Protein AF-A0AAV4MAB5-F1 (afdb_monomer)

Secondary structure (DSSP, 8-state):
--EEETTEEEEEE-TTSS-EEEEEEEEEEETTEEEEEES-TT--BSSHHHHHTTPPPHHHHHTT-SEEEEEEPPPPTTS--TTTT---SS-SEEEEEEEEGGGTEEEEEEEEEEE--S-TTEEEEEE-SSSS--EEEEEEEEEEEE-STT-EEEEEEESS---TTS-SEEEEEEEE-TTT--EEEEE-SSSSSSTTEEETTEESEEEEEEE--

Nearest PDB structures (foldseek):
  5nqx-assembly5_E  TM=3.395E-01  e=1.091E-01  Neisseria meningitidis MC58
  2qmi-assembly1_C  TM=3.225E-01  e=6.170E-01  Pyrococcus abyssi

Organism: Caerostris extrusa (NCBI:txid172846)

Solvent-accessible surface area (backbone atoms only — not comparable to full-atom values): 11413 Å² total; per-residue (Å²): 115,76,51,74,58,92,50,35,36,31,40,61,44,62,89,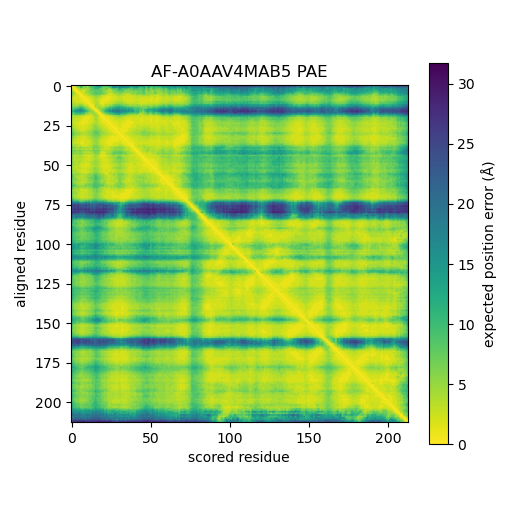80,81,54,60,36,27,40,33,35,26,53,41,82,58,31,100,36,31,37,41,35,32,22,87,43,92,89,60,71,29,80,48,71,72,66,28,60,75,55,44,62,47,74,66,47,53,73,69,60,75,41,46,77,45,67,46,69,65,76,86,62,100,82,58,92,50,79,47,69,74,22,57,38,90,68,78,55,53,28,27,25,30,37,37,20,72,95,61,71,43,36,19,91,45,70,68,13,38,39,30,15,73,91,51,49,26,35,44,37,36,37,47,36,81,38,76,54,80,71,46,77,47,46,27,38,23,42,37,57,36,87,53,66,94,84,29,27,33,39,34,34,32,51,67,88,51,90,49,94,91,52,62,43,44,37,14,27,28,32,37,70,41,88,88,75,63,29,41,32,31,12,27,25,70,39,55,39,79,56,50,60,37,81,43,26,77,41,28,35,34,24,42,48,34,40,65,62,130

InterPro domains:
  IPR055470 Domain of unknown function DUF7042 [PF23069] (85-204)
  IPR055472 Domain of unknown function DUF7044 [PF23071] (3-58)

Mean predicted aligned error: 7.17 Å

pLDDT: mean 86.27, std 10.57, range [46.75, 96.12]

Radius of gyration: 19.55 Å; Cα contacts (8 Å, |Δi|>4): 502; chains: 1; bounding box: 43×31×55 Å

Sequence (213 aa):
MLSQEGNNVILKDSTGGEDCMRCFHLTLKAPNIIQIHTEGLGKCYTKEEAVKATCPDDRAVHERKFKEIMLYRKQDLTSTLASDHTFCPISGKFRFTYTASNGEFRCDQTMSELSNCPVGNTLGVKFRQCSFPDMDINFRCLGDWEGTNNDRYLALMDLRGVAEDKPRFRCGMYRVDPLTGRVFVSLSADSTCHNQLRSPTDGYESPNSYTIS

Foldseek 3Di:
DPDDDPQKDWDWDPPVVATWIWIWRWDDFDPFKIKIWGQDPPDTDRDPVVRVVRHDDPVCVVVVVTDIDMGGHDDDPPDDDPLLPAFDPQAAKWFWWKAAPPRQKTDPDRPKMWHCPPRRQKIKTWDDPINDDTDIWIWGWRYKGDDPPQKIKTKTATPPPDDVQQERIKIWIWDADPVQRWIQIEIERHNDYPHQHDHSQTGNMTIGIHHDD

Structure (mmCIF, N/CA/C/O backbone):
data_AF-A0AAV4MAB5-F1
#
_entry.id   AF-A0AAV4MAB5-F1
#
loop_
_atom_site.group_PDB
_atom_site.id
_atom_site.type_symbol
_atom_site.label_atom_id
_atom_site.label_alt_id
_atom_site.label_comp_id
_atom_site.label_asym_id
_atom_site.label_entity_id
_atom_site.label_seq_id
_atom_site.pdbx_PDB_ins_code
_atom_site.Cartn_x
_atom_site.Cartn_y
_atom_site.Cartn_z
_atom_site.occupancy
_atom_site.B_iso_or_equiv
_atom_site.auth_seq_id
_atom_site.auth_comp_id
_atom_site.auth_asym_id
_atom_site.auth_atom_id
_atom_site.pdbx_PDB_model_num
ATOM 1 N N . MET A 1 1 ? -7.759 -1.267 28.636 1.00 60.47 1 MET A N 1
ATOM 2 C CA . MET A 1 1 ? -8.695 -2.015 27.770 1.00 60.47 1 MET A CA 1
ATOM 3 C C . MET A 1 1 ? -9.881 -2.408 28.626 1.00 60.47 1 MET A C 1
ATOM 5 O O . MET A 1 1 ? -9.640 -2.913 29.714 1.00 60.47 1 MET A O 1
ATOM 9 N N . LEU A 1 2 ? -11.104 -2.071 28.208 1.00 73.50 2 LEU A N 1
ATOM 10 C CA . LEU A 1 2 ? -12.307 -2.228 29.036 1.00 73.50 2 LEU A CA 1
ATOM 11 C C . LEU A 1 2 ? -13.081 -3.505 28.686 1.00 73.50 2 LEU A C 1
ATOM 13 O O . LEU A 1 2 ? -13.484 -4.237 29.581 1.00 73.50 2 LEU A O 1
ATOM 17 N N . SER A 1 3 ? -13.223 -3.803 27.394 1.00 82.44 3 SER A N 1
ATOM 18 C CA . SER A 1 3 ? -13.846 -5.035 26.904 1.00 82.44 3 SER A CA 1
ATOM 19 C C . SER A 1 3 ? -13.329 -5.416 25.511 1.00 82.44 3 SER A C 1
ATOM 21 O O . SER A 1 3 ? -12.789 -4.576 24.781 1.00 82.44 3 SER A O 1
ATOM 23 N N . GLN A 1 4 ? -13.454 -6.704 25.174 1.00 85.06 4 GLN A N 1
ATOM 24 C CA . GLN A 1 4 ? -13.127 -7.273 23.866 1.00 85.06 4 GLN A CA 1
ATOM 25 C C . GLN A 1 4 ? -14.242 -8.207 23.413 1.00 85.06 4 GLN A C 1
ATOM 27 O O . GLN A 1 4 ? -14.663 -9.075 24.176 1.00 85.06 4 GLN A O 1
ATOM 32 N N . GLU A 1 5 ? -14.650 -8.076 22.156 1.00 84.31 5 GLU A N 1
ATOM 33 C CA . GLU A 1 5 ? -15.584 -8.990 21.510 1.00 84.31 5 GLU A CA 1
ATOM 34 C C . GLU A 1 5 ? -15.122 -9.245 20.072 1.00 84.31 5 GLU A C 1
ATOM 36 O O . GLU A 1 5 ? -15.194 -8.375 19.204 1.00 84.31 5 GLU A O 1
ATOM 41 N N . GLY A 1 6 ? -14.562 -10.433 19.831 1.00 87.00 6 GLY A N 1
ATOM 42 C CA . GLY A 1 6 ? -13.922 -10.760 18.558 1.00 87.00 6 GLY A CA 1
ATOM 43 C C . GLY A 1 6 ? -12.800 -9.774 18.211 1.00 87.00 6 GLY A C 1
ATOM 44 O O . GLY A 1 6 ? -11.840 -9.612 18.971 1.00 87.00 6 GLY A O 1
ATOM 4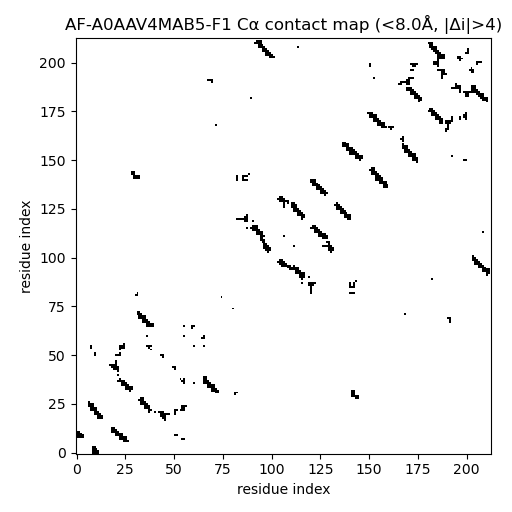5 N N . ASN A 1 7 ? -12.944 -9.114 17.060 1.00 91.31 7 ASN A N 1
ATOM 46 C CA . ASN A 1 7 ? -12.015 -8.100 16.556 1.00 91.31 7 ASN A CA 1
ATOM 47 C C . ASN A 1 7 ? -12.264 -6.701 17.139 1.00 91.31 7 ASN A C 1
ATOM 49 O O . ASN A 1 7 ? -11.453 -5.798 16.930 1.00 91.31 7 ASN A O 1
ATOM 53 N N . ASN A 1 8 ? -13.368 -6.506 17.861 1.00 93.75 8 ASN A N 1
ATOM 54 C CA . ASN A 1 8 ? -13.711 -5.230 18.464 1.00 93.75 8 ASN A CA 1
ATOM 55 C C . ASN A 1 8 ? -13.096 -5.098 19.857 1.00 93.75 8 ASN A C 1
ATOM 57 O O . ASN A 1 8 ? -13.223 -5.973 20.714 1.00 93.75 8 ASN A O 1
ATOM 61 N N . VAL A 1 9 ? -12.436 -3.967 20.082 1.00 93.69 9 VAL A N 1
ATOM 62 C CA . VAL A 1 9 ? -11.783 -3.604 21.336 1.00 93.69 9 VAL A CA 1
ATOM 63 C C . VAL A 1 9 ? -12.287 -2.242 21.780 1.00 93.69 9 VAL A C 1
ATOM 65 O O . VAL A 1 9 ? -12.167 -1.257 21.050 1.00 93.69 9 VAL A O 1
ATOM 68 N N . ILE A 1 10 ? -12.795 -2.171 23.010 1.00 93.00 10 ILE A N 1
ATOM 69 C CA . ILE A 1 10 ? -13.168 -0.906 23.638 1.00 93.00 10 ILE A CA 1
ATOM 70 C C . ILE A 1 10 ? -12.023 -0.447 24.537 1.00 93.00 10 ILE A C 1
ATOM 72 O O . ILE A 1 10 ? -11.636 -1.104 25.514 1.00 93.00 10 ILE A O 1
ATOM 76 N N . LEU A 1 11 ? -11.467 0.714 24.201 1.00 91.56 11 LEU A N 1
ATOM 77 C CA . LEU A 1 11 ? -10.456 1.382 25.006 1.00 91.56 11 LEU A CA 1
ATOM 78 C C . LEU A 1 11 ? -11.112 2.504 25.797 1.00 91.56 11 LEU A C 1
ATOM 80 O O . LEU A 1 11 ? -11.833 3.321 25.233 1.00 91.56 11 LEU A O 1
ATOM 84 N N . LYS A 1 12 ? -10.827 2.527 27.097 1.00 90.50 12 LYS A N 1
ATOM 85 C CA . LYS A 1 12 ? -11.186 3.597 28.019 1.00 90.50 12 LYS A CA 1
ATOM 86 C C . LYS A 1 12 ? -9.925 4.377 28.358 1.00 90.50 12 LYS A C 1
ATOM 88 O O . LYS A 1 12 ? -8.947 3.777 28.807 1.00 90.50 12 LYS A O 1
ATOM 93 N N . ASP A 1 13 ? -9.972 5.678 28.134 1.00 85.81 13 ASP A N 1
ATOM 94 C CA . ASP A 1 13 ? -8.950 6.637 28.523 1.00 85.81 13 ASP A CA 1
ATOM 95 C C . ASP A 1 13 ? -9.530 7.569 29.591 1.00 85.81 13 ASP A C 1
ATOM 97 O O . ASP A 1 13 ? -10.559 8.198 29.369 1.00 85.81 13 ASP A O 1
ATOM 101 N N . SER A 1 14 ? -8.886 7.631 30.753 1.00 83.38 14 SER A N 1
ATOM 102 C CA . SER A 1 14 ? -9.292 8.484 31.879 1.00 83.38 14 SER A CA 1
ATOM 103 C C . SER A 1 14 ? -8.265 9.591 32.158 1.00 83.38 14 SER A C 1
ATOM 105 O O . SER A 1 14 ? -8.348 10.268 33.178 1.00 83.38 14 SER A O 1
ATOM 107 N N . THR A 1 15 ? -7.270 9.786 31.281 1.00 77.25 15 THR A N 1
ATOM 108 C CA . THR A 1 15 ? -6.180 10.754 31.510 1.00 77.25 15 THR A CA 1
ATOM 109 C C . THR A 1 15 ? -6.601 12.217 31.322 1.00 77.25 15 THR A C 1
ATOM 111 O O . THR A 1 15 ? -5.922 13.109 31.823 1.00 77.25 15 THR A O 1
ATOM 114 N N . GLY A 1 16 ? -7.737 12.477 30.663 1.00 68.75 16 GLY A N 1
ATOM 115 C CA . GLY A 1 16 ? -8.261 13.820 30.372 1.00 68.75 16 GLY A CA 1
ATOM 116 C C . GLY A 1 16 ? -9.335 14.353 31.332 1.00 68.75 16 GLY A C 1
ATOM 117 O O . GLY A 1 16 ? -9.973 15.350 31.011 1.00 68.75 16 GLY A O 1
ATOM 118 N N . GLY A 1 17 ? -9.578 13.701 32.472 1.00 69.56 17 GLY A N 1
ATOM 119 C CA . GLY A 1 17 ? -10.575 14.124 33.471 1.00 69.56 17 GLY A CA 1
ATOM 120 C C . GLY A 1 17 ? -11.985 13.550 33.273 1.00 69.56 17 GLY A C 1
ATOM 121 O O . GLY A 1 17 ? -12.644 13.247 34.264 1.00 69.56 17 GLY A O 1
ATOM 122 N N . GLU A 1 18 ? -12.424 13.320 32.032 1.00 78.69 18 GLU A N 1
ATOM 123 C CA . GLU A 1 18 ? -13.640 12.551 31.724 1.00 78.69 18 GLU A CA 1
ATOM 124 C C . GLU A 1 18 ? -13.299 11.174 31.145 1.00 78.69 18 GLU A C 1
ATOM 126 O O . GLU A 1 18 ? -12.358 11.021 30.363 1.00 78.69 18 GLU A O 1
ATOM 131 N N . ASP A 1 19 ? -14.093 10.168 31.518 1.00 84.75 19 ASP A N 1
ATOM 132 C CA . ASP A 1 19 ? -13.965 8.809 31.001 1.00 84.75 19 ASP A CA 1
ATOM 133 C C . ASP A 1 19 ? -14.293 8.762 29.507 1.00 84.75 19 ASP A C 1
ATOM 135 O O . ASP A 1 19 ? -15.426 8.970 29.079 1.00 84.75 19 ASP A O 1
ATOM 139 N N . CYS A 1 20 ? -13.283 8.448 28.709 1.00 89.31 20 CYS A N 1
ATOM 140 C CA . CYS A 1 20 ? -13.321 8.564 27.266 1.00 89.31 20 CYS A CA 1
ATOM 141 C C . CYS A 1 20 ? -13.216 7.173 26.635 1.00 89.31 20 CYS A C 1
ATOM 143 O O . CYS A 1 20 ? -12.130 6.603 26.517 1.00 89.31 20 CYS A O 1
ATOM 145 N N . MET A 1 21 ? -14.357 6.599 26.252 1.00 92.50 21 MET A N 1
ATOM 146 C CA . MET A 1 21 ? -14.435 5.280 25.624 1.00 92.50 21 MET A CA 1
ATOM 147 C C . MET A 1 21 ? -14.559 5.371 24.107 1.00 92.50 21 MET A C 1
ATOM 149 O O . MET A 1 21 ? -15.302 6.200 23.573 1.00 92.50 21 MET A O 1
ATOM 153 N N . ARG A 1 22 ? -13.837 4.490 23.409 1.00 93.00 22 ARG A N 1
ATOM 154 C CA . ARG A 1 22 ? -13.865 4.346 21.948 1.00 93.00 22 ARG A CA 1
ATOM 155 C C . ARG A 1 22 ? -13.801 2.881 21.551 1.00 93.00 22 ARG A C 1
ATOM 157 O O . ARG A 1 22 ? -13.051 2.121 22.164 1.00 93.00 22 ARG A O 1
ATOM 164 N N . CYS A 1 23 ? -14.538 2.523 20.504 1.00 93.88 23 CYS A N 1
ATOM 165 C CA . CYS A 1 23 ? -14.443 1.208 19.893 1.00 93.88 23 CYS A CA 1
ATOM 166 C C . CYS A 1 23 ? -13.488 1.221 18.695 1.00 93.88 23 CYS A C 1
ATOM 168 O O . CYS A 1 23 ? -13.487 2.149 17.875 1.00 93.88 23 CYS A O 1
ATOM 170 N N . PHE A 1 24 ? -12.681 0.171 18.609 1.00 94.38 24 PHE A N 1
ATOM 171 C CA . PHE A 1 24 ? -11.736 -0.078 17.535 1.00 94.38 24 PHE A CA 1
ATOM 172 C C . PHE A 1 24 ? -11.932 -1.498 17.021 1.00 94.38 24 PHE A C 1
ATOM 174 O O . PHE A 1 24 ? -11.875 -2.441 17.803 1.00 94.38 24 PHE A O 1
ATOM 181 N N . HIS A 1 25 ? -12.095 -1.648 15.712 1.00 94.62 25 HIS A N 1
ATOM 182 C CA . HIS A 1 25 ? -12.064 -2.948 15.053 1.00 94.62 25 HIS A CA 1
ATOM 183 C C . HIS A 1 25 ? -10.650 -3.216 14.538 1.00 94.62 25 HIS A C 1
ATOM 185 O O . HIS A 1 25 ? -10.181 -2.523 13.631 1.00 94.62 25 HIS A O 1
ATOM 191 N N . LEU A 1 26 ? -9.960 -4.193 15.124 1.00 93.62 26 LEU A N 1
ATOM 192 C CA . LEU A 1 26 ? -8.578 -4.540 14.804 1.00 93.62 26 LEU A CA 1
ATOM 193 C C . LEU A 1 26 ? -8.543 -5.737 13.854 1.00 93.62 26 LEU A C 1
ATOM 195 O O . LEU A 1 26 ? -9.152 -6.771 14.104 1.00 93.62 26 LEU A O 1
ATOM 199 N N . THR A 1 27 ? -7.766 -5.628 12.783 1.00 92.94 27 THR A N 1
ATOM 200 C CA . THR A 1 27 ? -7.550 -6.722 11.836 1.00 92.94 27 THR A CA 1
ATOM 201 C C . THR A 1 27 ? -6.062 -6.885 11.576 1.00 92.94 27 THR A C 1
ATOM 203 O O . THR A 1 27 ? -5.408 -5.982 11.053 1.00 92.94 27 THR A O 1
ATOM 206 N N . LEU A 1 28 ? -5.514 -8.050 11.922 1.00 92.50 28 LEU A N 1
ATOM 207 C CA . LEU A 1 28 ? -4.148 -8.413 11.556 1.00 92.50 28 LEU A CA 1
ATOM 208 C C . LEU A 1 28 ? -4.117 -8.756 10.061 1.00 92.50 28 LEU A C 1
ATOM 210 O O . LEU A 1 28 ? -4.714 -9.745 9.645 1.00 92.50 28 LEU A O 1
ATOM 214 N N . LYS A 1 29 ? -3.450 -7.927 9.253 1.00 92.94 29 LYS A N 1
ATOM 215 C CA . LYS A 1 29 ? -3.366 -8.120 7.795 1.00 92.94 29 LYS A CA 1
ATOM 216 C C . LYS A 1 29 ? -2.149 -8.925 7.381 1.00 92.94 29 LYS A C 1
ATOM 218 O O . LYS A 1 29 ? -2.247 -9.805 6.539 1.00 92.94 29 LYS A O 1
ATOM 223 N N . ALA A 1 30 ? -1.018 -8.637 8.007 1.00 91.00 30 ALA A N 1
ATOM 224 C CA . ALA A 1 30 ? 0.228 -9.367 7.836 1.00 91.00 30 ALA A CA 1
ATOM 225 C C . ALA A 1 30 ? 1.004 -9.326 9.163 1.00 91.00 30 ALA A C 1
ATOM 227 O O . ALA A 1 30 ? 0.671 -8.513 10.030 1.00 91.00 30 ALA A O 1
ATOM 228 N N . PRO A 1 31 ? 2.069 -10.127 9.346 1.00 86.75 31 PRO A N 1
ATOM 229 C CA . PRO A 1 31 ? 2.815 -10.175 10.609 1.00 86.75 31 PRO A CA 1
ATOM 230 C C . PRO A 1 31 ? 3.294 -8.813 11.144 1.00 86.75 31 PRO A C 1
ATOM 232 O O . PRO A 1 31 ? 3.449 -8.650 12.354 1.00 86.75 31 PRO A O 1
ATOM 235 N N . ASN A 1 32 ? 3.512 -7.831 10.261 1.00 89.06 32 ASN A N 1
ATOM 236 C CA . ASN A 1 32 ? 3.984 -6.487 10.611 1.00 89.06 32 ASN A CA 1
ATOM 237 C C . ASN A 1 32 ? 2.919 -5.389 10.431 1.00 89.06 32 ASN A C 1
ATOM 239 O O . ASN A 1 32 ? 3.271 -4.207 10.460 1.00 89.06 32 ASN A O 1
ATOM 243 N N . ILE A 1 33 ? 1.653 -5.756 10.196 1.00 92.75 33 ILE A N 1
ATOM 244 C CA . ILE A 1 33 ? 0.615 -4.827 9.733 1.00 92.75 33 ILE A CA 1
ATOM 245 C C . ILE A 1 33 ? -0.713 -5.108 10.429 1.00 92.75 33 ILE A C 1
ATOM 247 O O . ILE A 1 33 ? -1.317 -6.169 10.250 1.00 92.75 33 ILE A O 1
ATOM 251 N N . ILE A 1 34 ? -1.195 -4.115 11.170 1.00 93.88 34 ILE A N 1
ATOM 252 C CA . ILE A 1 34 ? -2.526 -4.117 11.774 1.00 93.88 34 ILE A CA 1
ATOM 253 C C . ILE A 1 34 ? -3.325 -2.979 11.148 1.00 93.88 34 ILE A C 1
ATOM 255 O O . ILE A 1 34 ? -2.885 -1.832 11.138 1.00 93.88 34 ILE A O 1
ATOM 259 N N . GLN A 1 35 ? -4.508 -3.299 10.644 1.00 93.50 35 GLN A N 1
ATOM 260 C CA . GLN A 1 35 ? -5.486 -2.321 10.190 1.00 93.50 35 GLN A CA 1
ATOM 261 C C . GLN A 1 35 ? -6.501 -2.090 11.309 1.00 93.50 35 GLN A C 1
ATOM 263 O O . GLN A 1 35 ? -6.974 -3.040 11.934 1.00 93.50 35 GLN A O 1
ATOM 268 N N . ILE A 1 36 ? -6.828 -0.830 11.563 1.00 94.00 36 ILE A N 1
ATOM 269 C CA . ILE A 1 36 ? -7.790 -0.415 12.578 1.00 94.00 36 ILE A CA 1
ATOM 270 C C . ILE A 1 36 ? -8.902 0.376 11.905 1.00 94.00 36 ILE A C 1
ATOM 272 O O . ILE A 1 36 ? -8.625 1.308 11.153 1.00 94.00 36 ILE A O 1
ATOM 276 N N . HIS A 1 37 ? -10.149 0.055 12.238 1.00 94.12 37 HIS A N 1
ATOM 277 C CA . HIS A 1 37 ? -11.306 0.872 11.886 1.00 94.12 37 HIS A CA 1
ATOM 278 C C . HIS A 1 37 ? -11.954 1.452 13.138 1.00 94.12 37 HIS A C 1
ATOM 280 O O . HIS A 1 37 ? -12.054 0.788 14.170 1.00 94.12 37 HIS A O 1
ATOM 286 N N . THR A 1 38 ? -12.379 2.709 13.059 1.00 93.12 38 THR A N 1
ATOM 287 C CA . THR A 1 38 ? -13.048 3.419 14.155 1.00 93.12 38 THR A CA 1
ATOM 288 C C . THR A 1 38 ? -13.879 4.579 13.604 1.00 93.12 38 THR A C 1
ATOM 290 O O . THR A 1 38 ? -13.635 5.041 12.490 1.00 93.12 38 THR A O 1
ATOM 293 N N . GLU A 1 39 ? -14.859 5.095 14.352 1.00 91.31 39 GLU A N 1
ATOM 294 C CA . GLU A 1 39 ? -15.598 6.308 13.947 1.00 91.31 39 GLU A CA 1
ATOM 295 C C . GLU A 1 39 ? -14.703 7.555 13.864 1.00 91.31 39 GLU A C 1
ATOM 297 O O . GLU A 1 39 ? -15.079 8.580 13.294 1.00 91.31 39 GLU A O 1
ATOM 302 N N . GLY A 1 40 ? -13.510 7.467 14.444 1.00 86.31 40 GLY A N 1
ATOM 303 C CA . GLY A 1 40 ? -12.511 8.516 14.468 1.00 86.31 40 GLY A CA 1
ATOM 304 C C . GLY A 1 40 ? -12.038 8.796 15.887 1.00 86.31 40 GLY A C 1
ATOM 305 O O . GLY A 1 40 ? -12.735 8.568 16.869 1.00 86.31 40 GLY A O 1
ATOM 306 N N . LEU A 1 41 ? -10.832 9.347 15.993 1.00 86.31 41 LEU A N 1
ATOM 307 C CA . LEU A 1 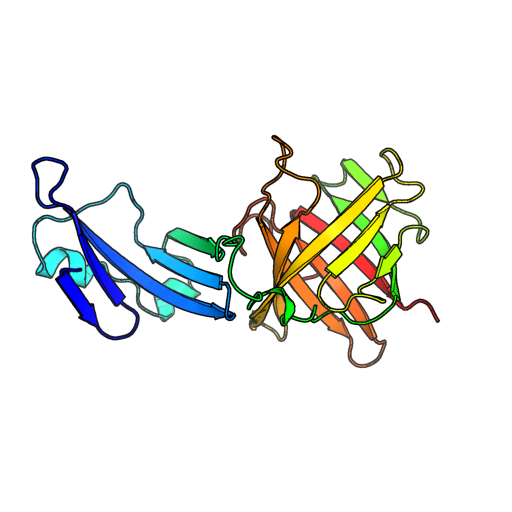41 ? -10.199 9.627 17.285 1.00 86.31 41 LEU A CA 1
ATOM 308 C C . LEU A 1 41 ? -10.822 10.834 18.014 1.00 86.31 41 LEU A C 1
ATOM 310 O O . LEU A 1 41 ? -10.653 10.983 19.221 1.00 86.31 41 LEU A O 1
ATOM 314 N N . GLY A 1 42 ? -11.560 11.684 17.292 1.00 84.62 42 GLY A N 1
ATOM 315 C CA . GLY A 1 42 ? -12.198 12.885 17.840 1.00 84.62 42 GLY A CA 1
ATOM 316 C C . GLY A 1 42 ? -13.537 12.644 18.546 1.00 84.62 42 GLY A C 1
ATOM 317 O O . GLY A 1 42 ? -13.982 13.524 19.272 1.00 84.62 42 GLY A O 1
ATOM 318 N N . LYS A 1 43 ? -14.178 11.481 18.359 1.00 85.81 43 LYS A N 1
ATOM 319 C CA . LYS A 1 43 ? -15.426 11.124 19.053 1.00 85.81 43 LYS A CA 1
ATOM 320 C C . LYS A 1 43 ? -15.125 10.281 20.290 1.00 85.81 43 LYS A C 1
ATOM 322 O O . LYS A 1 43 ? -14.202 9.465 20.262 1.00 85.81 43 LYS A O 1
ATOM 327 N N . CYS A 1 44 ? -15.897 10.465 21.356 1.00 88.31 44 CYS A N 1
ATOM 328 C CA . CYS A 1 44 ? -15.781 9.687 22.583 1.00 88.31 44 CYS A CA 1
ATOM 329 C C . CYS A 1 44 ? -17.128 9.493 23.277 1.00 88.31 44 CYS A C 1
ATOM 331 O O . CYS A 1 44 ? -18.068 10.260 23.072 1.00 88.31 44 CYS A O 1
ATOM 333 N N . TYR A 1 45 ? -17.194 8.455 24.107 1.00 91.06 45 TYR A N 1
ATOM 334 C CA . TYR A 1 45 ? -18.390 8.066 24.842 1.00 91.06 45 TYR A CA 1
ATOM 335 C C . TYR A 1 45 ? -18.063 7.853 26.319 1.00 91.06 45 TYR A C 1
ATOM 337 O O . TYR A 1 45 ? -17.013 7.314 26.651 1.00 91.06 45 TYR A O 1
ATOM 345 N N . THR A 1 46 ? -18.987 8.218 27.203 1.00 90.75 46 THR A N 1
ATOM 346 C CA . THR A 1 46 ? -18.851 8.041 28.661 1.00 90.75 46 THR A CA 1
ATOM 347 C C . THR A 1 46 ? -19.622 6.828 29.193 1.00 90.75 46 THR A C 1
ATOM 349 O O . THR A 1 46 ? -19.460 6.460 30.353 1.00 90.75 46 THR A O 1
ATOM 352 N N . LYS A 1 47 ? -20.434 6.166 28.350 1.00 89.94 47 LYS A N 1
ATOM 353 C CA . LYS A 1 47 ? -21.208 4.955 28.684 1.00 89.94 47 LYS A CA 1
ATOM 354 C C . LYS A 1 47 ? -20.828 3.778 27.790 1.00 89.94 47 LYS A C 1
ATOM 356 O O . LYS A 1 47 ? -20.645 3.961 26.586 1.00 89.94 47 LYS A O 1
ATOM 361 N N . GLU A 1 48 ? -20.742 2.582 28.369 1.00 88.50 48 GLU A N 1
ATOM 362 C CA . GLU A 1 48 ? -20.291 1.379 27.660 1.00 88.50 48 GLU A CA 1
ATOM 363 C C . GLU A 1 48 ? -21.293 0.934 26.580 1.00 88.50 48 GLU A C 1
ATOM 365 O O . GLU A 1 48 ? -20.910 0.550 25.477 1.00 88.50 48 GLU A O 1
ATOM 370 N N . GLU A 1 49 ? -22.591 1.051 26.850 1.00 88.88 49 GLU A N 1
ATOM 371 C CA . GLU A 1 49 ? -23.649 0.663 25.913 1.00 88.88 49 GLU A CA 1
ATOM 372 C C . GLU A 1 49 ? -23.630 1.539 24.654 1.00 88.88 49 GLU A C 1
ATOM 374 O O . GLU A 1 49 ? -23.837 1.051 23.544 1.00 88.88 49 GLU A O 1
ATOM 379 N N . ALA A 1 50 ? -23.330 2.832 24.818 1.00 90.81 50 ALA A N 1
ATOM 380 C CA . ALA A 1 50 ? -23.269 3.782 23.712 1.00 90.81 50 ALA A CA 1
ATOM 381 C C . ALA A 1 50 ? -22.080 3.507 22.778 1.00 90.81 50 ALA A C 1
ATOM 383 O O . ALA A 1 50 ? -22.230 3.602 21.564 1.00 90.81 50 ALA A O 1
ATOM 384 N N . VAL A 1 51 ? -20.918 3.133 23.329 1.00 92.19 51 VAL A N 1
ATOM 385 C CA . VAL A 1 51 ? -19.727 2.812 22.523 1.00 92.19 51 VAL A CA 1
ATOM 386 C C . VAL A 1 51 ? -19.824 1.441 21.853 1.00 92.19 51 VAL A C 1
ATOM 388 O O . VAL A 1 51 ? -19.318 1.262 20.750 1.00 92.19 51 VAL A O 1
ATOM 391 N N . LYS A 1 52 ? -20.512 0.471 22.467 1.00 90.50 52 LYS A N 1
ATOM 392 C CA . LYS A 1 52 ? -20.770 -0.834 21.835 1.00 90.50 52 LYS A CA 1
ATOM 393 C C . LYS A 1 52 ? -21.585 -0.689 20.550 1.00 90.50 52 LYS A C 1
ATOM 395 O O . LYS A 1 52 ? -21.272 -1.330 19.553 1.00 90.50 52 LYS A O 1
ATOM 400 N N . ALA A 1 53 ? -22.574 0.205 20.548 1.00 89.88 53 ALA A N 1
ATOM 401 C CA . ALA A 1 53 ? -23.394 0.490 19.371 1.00 89.88 53 ALA A CA 1
ATOM 402 C C . ALA A 1 53 ? -22.619 1.160 18.218 1.00 89.88 53 ALA A C 1
ATOM 404 O O . ALA A 1 53 ? -23.137 1.236 17.106 1.00 89.88 53 ALA A O 1
ATOM 405 N N . THR A 1 54 ? -21.402 1.654 18.469 1.00 90.88 54 THR A N 1
ATOM 406 C CA . THR A 1 54 ? -20.575 2.345 17.468 1.00 90.88 54 THR A CA 1
ATOM 407 C C . THR A 1 54 ? -19.390 1.516 16.985 1.00 90.88 54 THR A C 1
ATOM 409 O O . THR A 1 54 ? -18.599 1.977 16.157 1.00 90.88 54 THR A O 1
ATOM 412 N N . CYS A 1 55 ? -19.260 0.279 17.472 1.00 91.44 55 CYS A N 1
ATOM 413 C CA . CYS A 1 55 ? -18.244 -0.645 17.002 1.00 91.44 55 CYS A CA 1
ATOM 414 C C . CYS A 1 55 ? -18.433 -0.963 15.511 1.00 91.44 55 CYS A C 1
ATOM 416 O O . CYS A 1 55 ? -19.547 -1.291 15.097 1.00 91.44 55 CYS A O 1
ATOM 418 N N . PRO A 1 56 ? -17.364 -0.900 14.697 1.00 91.75 56 PRO A N 1
ATOM 419 C CA . PRO A 1 56 ? -17.440 -1.342 13.315 1.00 91.75 56 PRO A CA 1
ATOM 420 C C . PRO A 1 56 ? -17.804 -2.828 13.229 1.00 91.75 56 PRO A C 1
ATOM 422 O O . PRO A 1 56 ? -17.266 -3.657 13.966 1.00 91.75 56 PRO A O 1
ATOM 425 N N . ASP A 1 57 ? -18.694 -3.157 12.297 1.00 88.25 57 ASP A N 1
ATOM 426 C CA . ASP A 1 57 ? -18.915 -4.527 11.837 1.00 88.25 57 ASP A CA 1
ATOM 427 C C . ASP A 1 57 ? -18.165 -4.778 10.515 1.00 88.25 57 ASP A C 1
ATOM 429 O O . ASP A 1 57 ? -17.771 -3.836 9.816 1.00 88.25 57 ASP A O 1
ATOM 433 N N . ASP A 1 58 ? -17.964 -6.049 10.156 1.00 84.69 58 ASP A N 1
ATOM 434 C CA . ASP A 1 58 ? -17.206 -6.437 8.956 1.00 84.69 58 ASP A CA 1
ATOM 435 C C . ASP A 1 58 ? -17.787 -5.836 7.665 1.00 84.69 58 ASP A C 1
ATOM 437 O O . ASP A 1 58 ? -17.047 -5.475 6.744 1.00 84.69 58 ASP A O 1
ATOM 441 N N . ARG A 1 59 ? -19.115 -5.679 7.592 1.00 86.56 59 ARG A N 1
ATOM 442 C CA . ARG A 1 59 ? -19.790 -5.108 6.422 1.00 86.56 59 ARG A CA 1
ATOM 443 C C . ARG A 1 59 ? -19.475 -3.623 6.285 1.00 86.56 59 ARG A C 1
ATOM 445 O O . ARG A 1 59 ? -19.116 -3.170 5.203 1.00 86.56 59 ARG A O 1
ATOM 452 N N . ALA A 1 60 ? -19.587 -2.856 7.360 1.00 85.69 60 ALA A N 1
ATOM 453 C CA . ALA A 1 60 ? -19.337 -1.424 7.358 1.00 85.69 60 ALA A CA 1
ATOM 454 C C . ALA A 1 60 ? -17.844 -1.093 7.206 1.00 85.69 60 ALA A C 1
ATOM 456 O O . ALA A 1 60 ? -17.500 -0.055 6.632 1.00 85.69 60 ALA A O 1
ATOM 457 N N . VAL A 1 61 ? -16.964 -1.992 7.661 1.00 85.12 61 VAL A N 1
ATOM 458 C CA . VAL A 1 61 ? -15.534 -1.988 7.327 1.00 85.12 61 VAL A CA 1
ATOM 459 C C . VAL A 1 61 ? -15.339 -2.161 5.819 1.00 85.12 61 VAL A C 1
ATOM 461 O O . VAL A 1 61 ? -14.656 -1.350 5.194 1.00 85.12 61 VAL A O 1
ATOM 464 N N . HIS A 1 62 ? -15.986 -3.157 5.207 1.00 81.12 62 HIS A N 1
ATOM 465 C CA . HIS A 1 62 ? -15.896 -3.392 3.763 1.00 81.12 62 HIS A CA 1
ATOM 466 C C . HIS A 1 62 ? -16.450 -2.219 2.934 1.00 81.12 62 HIS A C 1
ATOM 468 O O . HIS A 1 62 ? -15.852 -1.816 1.937 1.00 81.12 62 HIS A O 1
ATOM 474 N N . GLU A 1 63 ? -17.551 -1.616 3.384 1.00 84.19 63 GLU A N 1
ATOM 475 C CA . GLU A 1 63 ? -18.176 -0.432 2.781 1.00 84.19 63 GLU A CA 1
ATOM 476 C C . GLU A 1 63 ? -17.408 0.878 3.057 1.00 84.19 63 GLU A C 1
ATOM 478 O O . GLU A 1 63 ? -17.851 1.944 2.628 1.00 84.19 63 GLU A O 1
ATOM 483 N N . ARG A 1 64 ? -16.265 0.823 3.761 1.00 81.88 64 ARG A N 1
ATOM 484 C CA . ARG A 1 64 ? -15.399 1.975 4.081 1.00 81.88 64 ARG A CA 1
ATOM 485 C C . ARG A 1 64 ? -16.133 3.115 4.803 1.00 81.88 64 ARG A C 1
ATOM 487 O O . ARG A 1 64 ? -15.830 4.289 4.604 1.00 81.88 64 ARG A O 1
ATOM 494 N N . LYS A 1 65 ? -17.102 2.777 5.660 1.00 86.56 65 LYS A N 1
ATOM 495 C CA . LYS A 1 65 ? -17.891 3.756 6.437 1.00 86.56 65 LYS A CA 1
ATOM 496 C C . LYS A 1 65 ? -17.163 4.294 7.667 1.00 86.56 65 LYS A C 1
ATOM 498 O O . LYS A 1 65 ? -17.590 5.285 8.253 1.00 86.56 65 LYS A O 1
ATOM 503 N N . PHE A 1 66 ? -16.079 3.636 8.058 1.00 89.19 66 PHE A N 1
ATOM 504 C CA . PHE A 1 66 ? -15.280 3.975 9.225 1.00 89.19 66 PHE A CA 1
ATOM 505 C C . PHE A 1 66 ? -13.920 4.530 8.816 1.00 89.19 66 PHE A C 1
ATOM 507 O O . PHE A 1 66 ? -13.395 4.221 7.747 1.00 89.19 66 PHE A O 1
ATOM 514 N N . LYS A 1 67 ? -13.327 5.337 9.697 1.00 89.81 67 LYS A N 1
ATOM 515 C CA . LYS A 1 67 ? -11.977 5.853 9.503 1.00 89.81 67 LYS A CA 1
ATOM 516 C C . LYS A 1 67 ? -10.974 4.715 9.663 1.00 89.81 67 LYS A C 1
ATOM 518 O O . LYS A 1 67 ? -10.950 4.051 10.699 1.00 89.81 67 LYS A O 1
ATOM 523 N N . GLU A 1 68 ? -10.140 4.535 8.648 1.00 90.38 68 GLU A N 1
ATOM 524 C CA . GLU A 1 68 ? -9.044 3.569 8.643 1.00 90.38 68 GLU A CA 1
ATOM 525 C C . GLU A 1 68 ? -7.774 4.181 9.249 1.00 90.38 68 GLU A C 1
ATOM 527 O O . GLU A 1 68 ? -7.419 5.333 8.982 1.00 90.38 68 GLU A O 1
ATOM 532 N N . ILE A 1 69 ? -7.073 3.389 10.057 1.00 92.06 69 ILE A N 1
ATOM 533 C CA . ILE A 1 69 ? -5.729 3.670 10.553 1.00 92.06 69 ILE A CA 1
ATOM 534 C C . ILE A 1 69 ? -4.878 2.425 10.306 1.00 92.06 69 ILE A C 1
ATOM 536 O O . ILE A 1 69 ? -5.229 1.327 10.733 1.00 92.06 69 ILE A O 1
ATOM 540 N N . MET A 1 70 ? -3.737 2.600 9.643 1.00 93.00 70 MET A N 1
ATOM 541 C CA . MET A 1 70 ? -2.763 1.533 9.422 1.00 93.00 70 MET A CA 1
ATOM 542 C C . MET A 1 70 ? -1.636 1.639 10.444 1.00 93.00 70 MET A C 1
ATOM 544 O O . MET A 1 70 ? -0.968 2.671 10.540 1.00 93.00 70 MET A O 1
ATOM 548 N N . LEU A 1 71 ? -1.412 0.566 11.199 1.00 92.19 71 LEU A N 1
ATOM 549 C CA . LEU A 1 71 ? -0.287 0.438 12.112 1.00 92.19 71 LEU A CA 1
ATOM 550 C C . LEU A 1 71 ? 0.761 -0.493 11.514 1.00 92.19 71 LEU A C 1
ATOM 552 O O . LEU A 1 71 ? 0.506 -1.667 11.241 1.00 92.19 71 LEU A O 1
ATOM 556 N N . TYR A 1 72 ? 1.964 0.047 11.375 1.00 90.44 72 TYR A N 1
ATOM 557 C CA . TYR A 1 72 ? 3.139 -0.675 10.918 1.00 90.44 72 TYR A CA 1
ATOM 558 C C . TYR A 1 72 ? 4.027 -0.978 12.114 1.00 90.44 72 TYR A C 1
ATOM 560 O O . TYR A 1 72 ? 4.309 -0.093 12.928 1.00 90.44 72 TYR A O 1
ATOM 568 N N . ARG A 1 73 ? 4.475 -2.229 12.236 1.00 84.19 73 ARG A N 1
ATOM 569 C CA . ARG A 1 73 ? 5.385 -2.624 13.312 1.00 84.19 73 ARG A CA 1
ATOM 570 C C . ARG A 1 73 ? 6.659 -1.778 13.238 1.00 84.19 73 ARG A C 1
ATOM 572 O O . ARG A 1 73 ? 7.392 -1.821 12.250 1.00 84.19 73 ARG A O 1
ATOM 579 N N . LYS A 1 74 ? 6.921 -1.016 14.301 1.00 71.81 74 LYS A N 1
ATOM 580 C CA . LYS A 1 74 ? 8.169 -0.269 14.467 1.00 71.81 74 LYS A CA 1
ATOM 581 C C . LYS A 1 74 ? 9.316 -1.265 14.662 1.00 71.81 74 LYS A C 1
ATOM 583 O O . LYS A 1 74 ? 9.151 -2.272 15.343 1.00 71.81 74 LYS A O 1
ATOM 588 N N . GLN A 1 75 ? 10.455 -1.005 14.030 1.00 67.06 75 GLN A N 1
ATOM 589 C CA . GLN A 1 75 ? 11.657 -1.815 14.217 1.00 67.06 75 GLN A CA 1
ATOM 590 C C . GLN A 1 75 ? 12.284 -1.500 15.577 1.00 67.06 75 GLN A C 1
ATOM 592 O O . GLN A 1 75 ? 12.648 -0.349 15.815 1.00 67.06 75 GLN A O 1
ATOM 597 N N . ASP A 1 76 ? 12.446 -2.517 16.422 1.00 52.28 76 ASP A N 1
ATOM 598 C CA . ASP A 1 76 ? 13.341 -2.458 17.577 1.00 52.28 76 ASP A CA 1
ATOM 599 C C . ASP A 1 76 ? 14.702 -3.046 17.185 1.00 52.28 76 ASP A C 1
ATOM 601 O O . ASP A 1 76 ? 14.784 -4.110 16.571 1.00 52.28 76 ASP A O 1
ATOM 605 N N . LEU A 1 77 ? 15.776 -2.334 17.537 1.00 49.78 77 LEU A N 1
ATOM 606 C CA . LEU A 1 77 ? 17.170 -2.596 17.142 1.00 49.78 77 LEU A CA 1
ATOM 607 C C . LEU A 1 77 ? 17.755 -3.923 17.677 1.00 49.78 77 LEU A C 1
ATOM 609 O O . LEU A 1 77 ? 18.908 -4.233 17.392 1.00 49.78 77 LEU A O 1
ATOM 613 N N . THR A 1 78 ? 17.004 -4.686 18.475 1.00 49.47 78 THR A N 1
ATOM 614 C CA . THR A 1 78 ? 17.529 -5.772 19.321 1.00 49.47 78 THR A CA 1
ATOM 615 C C . THR A 1 78 ? 16.952 -7.160 19.042 1.00 49.47 78 THR A C 1
ATOM 617 O O . THR A 1 78 ? 17.433 -8.124 19.632 1.00 49.47 78 THR A O 1
ATOM 620 N N . SER A 1 79 ? 15.968 -7.313 18.147 1.00 51.19 79 SER A N 1
ATOM 621 C CA . SER A 1 79 ? 15.411 -8.633 17.807 1.00 51.19 79 SER A CA 1
ATOM 622 C C . SER A 1 79 ? 15.610 -8.953 16.330 1.00 51.19 79 SER A C 1
ATOM 624 O O . SER A 1 79 ? 15.316 -8.128 15.465 1.00 51.19 79 SER A O 1
ATOM 626 N N . THR A 1 80 ? 16.122 -10.151 16.043 1.00 51.94 80 THR A N 1
ATOM 627 C CA . THR A 1 80 ? 16.147 -10.735 14.698 1.00 51.94 80 THR A CA 1
ATOM 628 C C . THR A 1 80 ? 14.752 -10.618 14.075 1.00 51.94 80 THR A C 1
ATOM 630 O O . THR A 1 80 ? 13.739 -11.013 14.652 1.00 51.94 80 THR A O 1
ATOM 633 N N . LEU A 1 81 ? 14.697 -9.934 12.935 1.00 57.06 81 LEU A N 1
ATOM 634 C CA . LEU A 1 81 ? 13.526 -9.196 12.472 1.00 57.06 81 LEU A CA 1
ATOM 635 C C . LEU A 1 81 ? 12.437 -10.119 11.896 1.00 57.06 81 LEU A C 1
ATOM 637 O O . LEU A 1 81 ? 12.662 -10.821 10.916 1.00 57.06 81 LEU A O 1
ATOM 641 N N . ALA A 1 82 ? 11.193 -9.996 12.371 1.00 53.56 82 ALA A N 1
ATOM 642 C CA . ALA A 1 82 ? 10.033 -10.589 11.683 1.00 53.56 82 ALA A CA 1
ATOM 643 C C . ALA A 1 82 ? 9.860 -10.044 10.243 1.00 53.56 82 ALA A C 1
ATOM 645 O O . ALA A 1 82 ? 9.350 -10.736 9.364 1.00 53.56 82 ALA A O 1
ATOM 646 N N . SER A 1 83 ? 10.319 -8.811 9.987 1.00 56.78 83 SER A N 1
ATOM 647 C CA . SER A 1 83 ? 10.361 -8.225 8.638 1.00 56.78 83 SER A CA 1
ATOM 648 C C . SER A 1 83 ? 11.563 -8.671 7.802 1.00 56.78 83 SER A C 1
ATOM 650 O O . SER A 1 83 ? 11.458 -8.646 6.582 1.00 56.78 83 SER A O 1
ATOM 652 N N . ASP A 1 84 ? 12.666 -9.148 8.396 1.00 63.84 84 ASP A N 1
ATOM 653 C CA . ASP A 1 84 ? 13.780 -9.683 7.594 1.00 63.84 84 ASP A CA 1
ATOM 654 C C . ASP A 1 84 ? 13.404 -10.999 6.923 1.00 63.84 84 ASP A C 1
ATOM 656 O O . ASP A 1 84 ? 13.887 -11.291 5.832 1.00 63.84 84 ASP A O 1
ATOM 660 N N . HIS A 1 85 ? 12.495 -11.748 7.547 1.00 72.44 85 HIS A N 1
ATOM 661 C CA . HIS A 1 85 ? 11.905 -12.961 6.993 1.00 72.44 85 HIS A CA 1
ATOM 662 C C . HIS A 1 85 ? 10.695 -12.694 6.083 1.00 72.44 85 HIS A C 1
ATOM 664 O O . HIS A 1 85 ? 10.113 -13.640 5.554 1.00 72.44 85 HIS A O 1
ATOM 670 N N . THR A 1 86 ? 10.292 -11.432 5.888 1.00 87.50 86 THR A N 1
ATOM 671 C CA . THR A 1 86 ? 9.195 -11.095 4.974 1.00 87.50 86 THR A CA 1
ATOM 672 C C . THR A 1 86 ? 9.740 -10.876 3.569 1.00 87.50 86 THR A C 1
ATOM 674 O O . THR A 1 86 ? 10.284 -9.822 3.251 1.00 87.50 86 THR A O 1
ATOM 677 N N . PHE A 1 87 ? 9.587 -11.884 2.715 1.00 90.62 87 PHE A N 1
ATOM 678 C CA . PHE A 1 87 ? 9.924 -11.761 1.302 1.00 90.62 87 PHE A CA 1
ATOM 679 C C . PHE A 1 87 ? 8.958 -10.814 0.587 1.00 90.62 87 PHE A C 1
ATOM 681 O O . PHE A 1 87 ? 7.769 -10.750 0.899 1.00 90.62 87 PHE A O 1
ATOM 688 N N . CYS A 1 88 ? 9.475 -10.081 -0.392 1.00 91.75 88 CYS A N 1
ATOM 689 C CA . CYS A 1 88 ? 8.650 -9.315 -1.303 1.00 91.75 88 CYS A CA 1
ATOM 690 C C . CYS A 1 88 ? 7.828 -10.272 -2.171 1.00 91.75 88 CYS A C 1
ATOM 692 O O . CYS A 1 88 ? 8.402 -11.193 -2.758 1.00 91.75 88 CYS A O 1
ATOM 694 N N . PRO A 1 89 ? 6.512 -10.044 -2.314 1.00 91.19 89 PRO A N 1
ATOM 695 C CA . PRO A 1 89 ? 5.673 -10.901 -3.147 1.00 91.19 89 PRO A CA 1
ATOM 696 C C . PRO A 1 89 ? 5.967 -10.743 -4.646 1.00 91.19 89 PRO A C 1
ATOM 698 O O . PRO A 1 89 ? 5.631 -11.608 -5.450 1.00 91.19 89 PRO A O 1
ATOM 701 N N . ILE A 1 90 ? 6.602 -9.634 -5.029 1.00 89.44 90 ILE A N 1
ATOM 702 C CA . ILE A 1 90 ? 7.060 -9.376 -6.390 1.00 89.44 90 ILE A CA 1
ATOM 703 C C . ILE A 1 90 ? 8.474 -9.935 -6.512 1.00 89.44 90 ILE A C 1
ATOM 705 O O . ILE A 1 90 ? 9.400 -9.411 -5.891 1.00 89.44 90 ILE A O 1
ATOM 709 N N . SER A 1 91 ? 8.617 -10.997 -7.305 1.00 87.62 91 SER A N 1
ATOM 710 C CA . SER A 1 91 ? 9.877 -11.716 -7.485 1.00 87.62 91 SER A CA 1
ATOM 711 C C . SER A 1 91 ? 10.395 -11.598 -8.911 1.00 87.62 91 SER A C 1
ATOM 713 O O . SER A 1 91 ? 9.663 -11.882 -9.858 1.00 87.62 91 SER A O 1
ATOM 715 N N . GLY A 1 92 ? 11.657 -11.200 -9.060 1.00 88.56 92 GLY A N 1
ATOM 716 C CA . GLY A 1 92 ? 12.337 -11.097 -10.349 1.00 88.56 92 GLY A CA 1
ATOM 717 C C . GLY A 1 92 ? 12.843 -9.692 -10.663 1.00 88.56 92 GLY A C 1
ATOM 718 O O . GLY A 1 92 ? 12.934 -8.831 -9.787 1.00 88.56 92 GLY A O 1
ATOM 719 N N . LYS A 1 93 ? 13.192 -9.481 -11.938 1.00 91.19 93 LYS A N 1
ATOM 720 C CA . LYS A 1 93 ? 13.717 -8.221 -12.470 1.00 91.19 93 LYS A CA 1
ATOM 721 C C . LYS A 1 93 ? 12.825 -7.715 -13.604 1.00 91.19 93 LYS A C 1
ATOM 723 O O . LYS A 1 93 ? 12.555 -8.430 -14.568 1.00 91.19 93 LYS A O 1
ATOM 728 N N . PHE A 1 94 ? 12.403 -6.462 -13.503 1.00 91.62 94 PHE A N 1
ATOM 729 C CA . PHE A 1 94 ? 11.427 -5.851 -14.396 1.00 91.62 94 PHE A CA 1
ATOM 730 C C . PHE A 1 94 ? 11.918 -4.495 -14.887 1.00 91.62 94 PHE A C 1
ATOM 732 O O . PHE A 1 94 ? 12.593 -3.771 -14.158 1.00 91.62 94 PHE A O 1
ATOM 739 N N . ARG A 1 95 ? 11.556 -4.139 -16.117 1.00 93.56 95 ARG A N 1
ATOM 740 C CA . ARG A 1 95 ? 11.620 -2.766 -16.620 1.00 93.56 95 ARG A CA 1
ATOM 741 C C . ARG A 1 95 ? 10.251 -2.143 -16.479 1.00 93.56 95 ARG A C 1
ATOM 743 O O . ARG A 1 95 ? 9.261 -2.836 -16.673 1.00 93.56 95 ARG A O 1
ATOM 750 N N . PHE A 1 96 ? 10.168 -0.857 -16.186 1.00 91.81 96 PHE A N 1
ATOM 751 C CA . PHE A 1 96 ? 8.865 -0.228 -16.008 1.00 91.81 96 PHE A CA 1
ATOM 752 C C . PHE A 1 96 ? 8.782 1.154 -16.641 1.00 91.81 96 PHE A C 1
ATOM 754 O O . PHE A 1 96 ? 9.780 1.863 -16.768 1.00 91.81 96 PHE A O 1
ATOM 761 N N . THR A 1 97 ? 7.560 1.517 -17.017 1.00 91.81 97 THR A N 1
ATOM 762 C CA . THR A 1 97 ? 7.143 2.911 -17.194 1.00 91.81 97 THR A CA 1
ATOM 763 C C . THR A 1 97 ? 6.481 3.385 -15.909 1.00 91.81 97 THR A C 1
ATOM 765 O O . THR A 1 97 ? 5.917 2.574 -15.175 1.00 91.81 97 THR A O 1
ATOM 768 N N . TYR A 1 98 ? 6.512 4.680 -15.627 1.00 91.75 98 TYR A N 1
ATOM 769 C CA . TYR A 1 98 ? 6.011 5.224 -14.365 1.00 91.75 98 TYR A CA 1
ATOM 770 C C . TYR A 1 98 ? 5.252 6.517 -14.590 1.00 91.75 98 TYR A C 1
ATOM 772 O O . TYR A 1 98 ? 5.672 7.337 -15.399 1.00 91.75 98 TYR A O 1
ATOM 780 N N . THR A 1 99 ? 4.176 6.711 -13.836 1.00 91.38 99 THR A N 1
ATOM 781 C CA . THR A 1 99 ? 3.433 7.972 -13.772 1.00 91.38 99 THR A CA 1
ATOM 782 C C . THR A 1 99 ? 3.002 8.246 -12.337 1.00 91.38 99 THR A C 1
ATOM 784 O O . THR A 1 99 ? 2.519 7.338 -11.659 1.00 91.38 99 THR A O 1
ATOM 787 N N . ALA A 1 100 ? 3.143 9.488 -11.882 1.00 88.19 100 ALA A N 1
ATOM 788 C CA . ALA A 1 100 ? 2.702 9.938 -10.567 1.00 88.19 100 ALA A CA 1
ATOM 789 C C . ALA A 1 100 ? 2.305 11.418 -10.562 1.00 88.19 100 ALA A C 1
ATOM 791 O O . ALA A 1 100 ? 2.590 12.136 -11.523 1.00 88.19 100 ALA A O 1
ATOM 792 N N . SER A 1 101 ? 1.669 11.871 -9.472 1.00 83.06 101 SER A N 1
ATOM 793 C CA . SER A 1 101 ? 1.225 13.268 -9.286 1.00 83.06 101 SER A CA 1
ATOM 794 C C . SER A 1 101 ? 0.456 13.779 -10.514 1.00 83.06 101 SER A C 1
ATOM 796 O O . SER A 1 101 ? 0.827 14.754 -11.162 1.00 83.06 101 SER A O 1
ATOM 798 N N . ASN A 1 102 ? -0.577 13.033 -10.924 1.00 80.75 102 ASN A N 1
ATOM 799 C CA . ASN A 1 102 ? -1.401 13.346 -12.101 1.00 80.75 102 ASN A CA 1
ATOM 800 C C . ASN A 1 102 ? -0.613 13.534 -13.421 1.00 80.75 102 ASN A C 1
ATOM 802 O O . ASN A 1 102 ? -1.047 14.267 -14.307 1.00 80.75 102 ASN A O 1
ATOM 806 N N . GLY A 1 103 ? 0.538 12.867 -13.571 1.00 83.06 103 GLY A N 1
ATOM 807 C CA . GLY A 1 103 ? 1.353 12.887 -14.794 1.00 83.06 103 GLY A CA 1
ATOM 808 C C . GLY A 1 103 ? 2.482 13.926 -14.808 1.00 83.06 103 GLY A C 1
ATOM 809 O O . GLY A 1 103 ? 3.191 14.047 -15.814 1.00 83.06 103 GLY A O 1
ATOM 810 N N . GLU A 1 104 ? 2.678 14.653 -13.707 1.00 87.00 104 GLU A N 1
ATOM 811 C CA . GLU A 1 104 ? 3.820 15.551 -13.505 1.00 87.00 104 GLU A CA 1
ATOM 812 C C . GLU A 1 104 ? 5.146 14.771 -13.505 1.00 87.00 104 GLU A C 1
ATOM 814 O O . GLU A 1 104 ? 6.083 15.095 -14.242 1.00 87.00 104 GLU A O 1
ATOM 819 N N . PHE A 1 105 ? 5.198 13.676 -12.743 1.00 89.38 105 PHE A N 1
ATOM 820 C CA . PHE A 1 105 ? 6.361 12.795 -12.689 1.00 89.38 105 PHE A CA 1
ATOM 821 C C . PHE A 1 105 ? 6.121 11.579 -13.564 1.00 89.38 105 PHE A C 1
ATOM 823 O O . PHE A 1 105 ? 5.192 10.807 -13.317 1.00 89.38 105 PHE A O 1
ATOM 830 N N . ARG A 1 106 ? 6.964 11.390 -14.580 1.00 92.94 106 ARG A N 1
ATOM 831 C CA . ARG A 1 106 ? 6.803 10.294 -15.531 1.00 92.94 106 ARG A CA 1
ATOM 832 C C . ARG A 1 106 ? 8.126 9.708 -15.999 1.00 92.94 106 ARG A C 1
ATOM 834 O O . ARG A 1 106 ? 9.133 10.406 -16.086 1.00 92.94 106 ARG A O 1
ATOM 841 N N . CYS A 1 107 ? 8.087 8.430 -16.340 1.00 92.12 107 CYS A N 1
ATOM 842 C CA . CYS A 1 107 ? 9.128 7.725 -17.070 1.00 92.12 107 CYS A CA 1
ATOM 843 C C . CYS A 1 107 ? 8.445 7.022 -18.243 1.00 92.12 107 CYS A C 1
ATOM 845 O O . CYS A 1 107 ? 7.837 5.964 -18.066 1.00 92.12 107 CYS A O 1
ATOM 847 N N . ASP A 1 108 ? 8.515 7.638 -19.421 1.00 88.81 108 ASP A N 1
ATOM 848 C CA . ASP A 1 108 ? 7.817 7.148 -20.616 1.00 88.81 108 ASP A CA 1
ATOM 849 C C . ASP A 1 108 ? 8.594 6.011 -21.307 1.00 88.81 108 ASP A C 1
ATOM 851 O O . ASP A 1 108 ? 8.035 5.241 -22.085 1.00 88.81 108 ASP A O 1
ATOM 855 N N . GLN A 1 109 ? 9.889 5.881 -21.002 1.00 86.31 109 GLN A N 1
ATOM 856 C CA . GLN A 1 109 ? 10.768 4.846 -21.538 1.00 86.31 109 GLN A CA 1
ATOM 857 C C . GLN A 1 109 ? 10.992 3.714 -20.531 1.00 86.31 109 GLN A C 1
ATOM 859 O O . GLN A 1 109 ? 11.104 3.933 -19.326 1.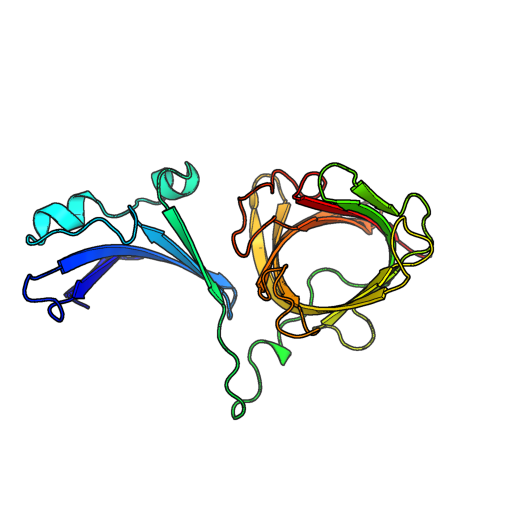00 86.31 109 GLN A O 1
ATOM 864 N N . THR A 1 110 ? 11.169 2.491 -21.033 1.00 84.06 110 THR A N 1
ATOM 865 C CA . THR A 1 110 ? 11.454 1.290 -20.230 1.00 84.06 110 THR A CA 1
ATOM 866 C C . THR A 1 110 ? 12.941 1.169 -19.867 1.00 84.06 110 THR A C 1
ATOM 868 O O . THR A 1 110 ? 13.550 0.118 -20.072 1.00 84.06 110 THR A O 1
ATOM 871 N N . MET A 1 111 ? 13.548 2.254 -19.382 1.00 90.62 111 MET A N 1
ATOM 872 C CA . MET A 1 111 ? 14.949 2.287 -18.922 1.00 90.62 111 MET A CA 1
ATOM 873 C C . MET A 1 111 ? 15.068 2.131 -17.403 1.00 90.62 111 MET A C 1
ATOM 875 O O . MET A 1 111 ? 16.136 1.793 -16.894 1.00 90.62 111 MET A O 1
ATOM 879 N N . SER A 1 112 ? 13.966 2.356 -16.688 1.00 93.69 112 SER A N 1
ATOM 880 C CA . SER A 1 112 ? 13.881 2.176 -15.242 1.00 93.69 112 SER A CA 1
ATOM 881 C C . SER A 1 112 ? 13.706 0.700 -14.881 1.00 93.69 112 SER A C 1
ATOM 883 O O . SER A 1 112 ? 13.057 -0.045 -15.619 1.00 93.69 112 SER A O 1
ATOM 885 N N . GLU A 1 113 ? 14.279 0.272 -13.755 1.00 94.25 113 GLU A N 1
ATOM 886 C CA . GLU A 1 113 ? 14.314 -1.134 -13.333 1.00 94.25 113 GLU A CA 1
ATOM 887 C C . GLU A 1 113 ? 13.768 -1.340 -11.919 1.00 94.25 113 GLU A C 1
ATOM 889 O O . GLU A 1 113 ? 14.091 -0.586 -11.003 1.00 94.25 113 GLU A O 1
ATOM 894 N N . LEU A 1 114 ? 12.988 -2.401 -11.727 1.00 92.56 114 LEU A N 1
ATOM 895 C CA . LEU A 1 114 ? 12.453 -2.850 -10.444 1.00 92.56 114 LEU A CA 1
ATOM 896 C C . LEU A 1 114 ? 12.920 -4.287 -10.184 1.00 92.56 114 LEU A C 1
ATOM 898 O O . LEU A 1 114 ? 12.827 -5.136 -11.069 1.00 92.56 114 LEU A O 1
ATOM 902 N N . SER A 1 115 ? 13.470 -4.562 -9.001 1.00 92.56 115 SER A N 1
ATOM 903 C CA . SER A 1 115 ? 14.063 -5.866 -8.672 1.00 92.56 115 SER A CA 1
ATOM 904 C C . SER A 1 115 ? 14.028 -6.157 -7.178 1.00 92.56 115 SER A C 1
ATOM 906 O O . SER A 1 115 ? 14.317 -5.268 -6.381 1.00 92.56 115 SER A O 1
ATOM 908 N N . ASN A 1 116 ? 13.772 -7.410 -6.798 1.00 91.06 116 ASN A N 1
ATOM 909 C CA . ASN A 1 116 ? 13.962 -7.891 -5.423 1.00 91.06 116 ASN A CA 1
ATOM 910 C C . ASN A 1 116 ? 15.210 -8.784 -5.243 1.00 91.06 116 ASN A C 1
ATOM 912 O O . ASN A 1 116 ? 15.383 -9.421 -4.208 1.00 91.06 116 ASN A O 1
ATOM 916 N N . CYS A 1 117 ? 16.089 -8.873 -6.244 1.00 84.06 117 CYS A N 1
ATOM 917 C CA . CYS A 1 117 ? 17.320 -9.666 -6.175 1.00 84.06 117 CYS A CA 1
ATOM 918 C C . CYS A 1 117 ? 18.558 -8.788 -5.892 1.00 84.06 117 CYS A C 1
ATOM 920 O O . CYS A 1 117 ? 18.636 -7.678 -6.427 1.00 84.06 117 CYS A O 1
ATOM 922 N N . PRO A 1 118 ? 19.559 -9.276 -5.120 1.00 82.19 118 PRO A N 1
ATOM 923 C CA . PRO A 1 118 ? 19.648 -10.610 -4.504 1.00 82.19 118 PRO A CA 1
ATOM 924 C C . PRO A 1 118 ? 18.941 -10.725 -3.141 1.00 82.19 118 PRO A C 1
ATOM 926 O O . PRO A 1 118 ? 18.794 -11.827 -2.620 1.00 82.19 118 PRO A O 1
ATOM 929 N N . VAL A 1 119 ? 18.517 -9.606 -2.548 1.00 83.81 119 VAL A N 1
ATOM 930 C CA . VAL A 1 119 ? 17.921 -9.573 -1.206 1.00 83.81 119 VAL A CA 1
ATOM 931 C C . VAL A 1 119 ? 16.396 -9.626 -1.309 1.00 83.81 119 VAL A C 1
ATOM 933 O O . VAL A 1 119 ? 15.743 -8.596 -1.435 1.00 83.81 119 VAL A O 1
ATOM 936 N N . GLY A 1 120 ? 15.823 -10.827 -1.196 1.00 88.31 120 GLY A N 1
ATOM 937 C CA . GLY A 1 120 ? 14.400 -11.076 -1.466 1.00 88.31 120 GLY A CA 1
ATOM 938 C C . GLY A 1 120 ? 13.383 -10.325 -0.592 1.00 88.31 120 GLY A C 1
ATOM 939 O O . GLY A 1 120 ? 12.204 -10.341 -0.925 1.00 88.31 120 GLY A O 1
ATOM 940 N N . ASN A 1 121 ? 13.800 -9.673 0.499 1.00 90.19 121 ASN A N 1
ATOM 941 C CA . ASN A 1 121 ? 12.941 -8.855 1.373 1.00 90.19 121 ASN A CA 1
ATOM 942 C C . ASN A 1 121 ? 12.954 -7.349 1.035 1.00 90.19 121 ASN A C 1
ATOM 944 O O . ASN A 1 121 ? 12.260 -6.554 1.676 1.00 90.19 121 ASN A O 1
ATOM 948 N N . THR A 1 122 ? 13.767 -6.945 0.056 1.00 91.62 122 THR A N 1
ATOM 949 C CA . THR A 1 122 ? 13.934 -5.554 -0.359 1.00 91.62 122 THR A CA 1
ATOM 950 C C . THR A 1 122 ? 13.585 -5.419 -1.831 1.00 91.62 122 THR A C 1
ATOM 952 O O . THR A 1 122 ? 14.090 -6.162 -2.662 1.00 91.62 122 THR A O 1
ATOM 955 N N . LEU A 1 123 ? 12.746 -4.443 -2.156 1.00 93.00 123 LEU A N 1
ATOM 956 C CA . LEU A 1 123 ? 12.385 -4.076 -3.514 1.00 93.00 123 LEU A CA 1
ATOM 957 C C . LEU A 1 123 ? 13.162 -2.820 -3.917 1.00 93.00 123 LEU A C 1
ATOM 959 O O . LEU A 1 123 ? 12.876 -1.719 -3.442 1.00 93.00 123 LEU A O 1
ATOM 963 N N . GLY A 1 124 ? 14.164 -2.996 -4.770 1.00 93.81 124 GLY A N 1
ATOM 964 C CA . GLY A 1 124 ? 14.943 -1.915 -5.358 1.00 93.81 124 GLY A CA 1
ATOM 965 C C . GLY A 1 124 ? 14.272 -1.368 -6.613 1.00 93.81 124 GLY A C 1
ATOM 966 O O . GLY A 1 124 ? 13.847 -2.131 -7.481 1.00 93.81 124 GLY A O 1
ATOM 967 N N . VAL A 1 125 ? 14.207 -0.045 -6.719 1.00 93.31 125 VAL A N 1
ATOM 968 C CA . VAL A 1 125 ? 13.625 0.694 -7.840 1.00 93.31 125 VAL A CA 1
ATOM 969 C C . VAL A 1 125 ? 14.645 1.715 -8.326 1.00 93.31 125 VAL A C 1
ATOM 971 O O . VAL A 1 125 ? 15.090 2.569 -7.564 1.00 93.31 125 VAL A O 1
ATOM 974 N N . LYS A 1 126 ? 15.020 1.626 -9.598 1.00 94.88 126 LYS A N 1
ATOM 975 C CA . LYS A 1 126 ? 15.984 2.510 -10.254 1.00 94.88 126 LYS A CA 1
ATOM 976 C C . LYS A 1 126 ? 15.269 3.309 -11.324 1.00 94.88 126 LYS A C 1
ATOM 978 O O . LYS A 1 126 ? 14.847 2.738 -12.326 1.00 94.88 126 LYS A O 1
ATOM 983 N N . PHE A 1 127 ? 15.156 4.612 -11.124 1.00 94.81 127 PHE A N 1
ATOM 984 C CA . PHE A 1 127 ? 14.574 5.534 -12.089 1.00 94.81 127 PHE A CA 1
ATOM 985 C C . PHE A 1 127 ? 15.658 6.060 -13.016 1.00 94.81 127 PHE A C 1
ATOM 987 O O . PHE A 1 127 ? 16.668 6.588 -12.543 1.00 94.81 127 PHE A O 1
ATOM 994 N N . ARG A 1 128 ? 15.470 5.887 -14.324 1.00 96.12 128 ARG A N 1
ATOM 995 C CA . ARG A 1 128 ? 16.425 6.304 -15.355 1.00 96.12 128 ARG A CA 1
ATOM 996 C C . ARG A 1 128 ? 15.702 7.019 -16.484 1.00 96.12 128 ARG A C 1
ATOM 998 O O . ARG A 1 128 ? 14.717 6.488 -16.995 1.00 96.12 128 ARG A O 1
ATOM 1005 N N . GLN A 1 129 ? 16.233 8.172 -16.894 1.00 93.62 129 GLN A N 1
ATOM 1006 C CA . GLN A 1 129 ? 15.720 8.970 -18.019 1.00 93.62 129 GLN A CA 1
ATOM 1007 C C . GLN A 1 129 ? 14.235 9.345 -17.865 1.00 93.62 129 GLN A C 1
ATOM 1009 O O . GLN A 1 129 ? 13.429 9.209 -18.785 1.00 93.62 129 GLN A O 1
ATOM 1014 N N . CYS A 1 130 ? 13.873 9.795 -16.667 1.00 93.69 130 CYS A N 1
ATOM 1015 C CA . CYS A 1 130 ? 12.527 10.252 -16.334 1.00 93.69 130 CYS A CA 1
ATOM 1016 C C . CYS A 1 130 ? 12.410 11.781 -16.472 1.00 93.69 130 CYS A C 1
ATOM 1018 O O . CYS A 1 130 ? 13.388 12.470 -16.760 1.00 93.69 130 CYS A O 1
ATOM 1020 N N . SER A 1 131 ? 11.225 12.341 -16.211 1.00 94.31 131 SER A N 1
ATOM 1021 C CA . SER A 1 131 ? 11.019 13.799 -16.122 1.00 94.31 131 SER A CA 1
ATOM 1022 C C . SER A 1 131 ? 11.700 14.458 -14.909 1.00 94.31 131 SER A C 1
ATOM 1024 O O . SER A 1 131 ? 11.602 15.668 -14.724 1.00 94.31 131 SER A O 1
ATOM 1026 N N . PHE A 1 132 ? 12.387 13.669 -14.084 1.00 92.38 132 PHE A N 1
ATOM 1027 C CA . PHE A 1 132 ? 13.105 14.057 -12.875 1.00 92.38 132 PHE A CA 1
ATOM 1028 C C . PHE A 1 132 ? 14.486 13.376 -12.845 1.00 92.38 132 PHE A C 1
ATOM 1030 O O . PHE A 1 132 ? 14.697 12.414 -13.590 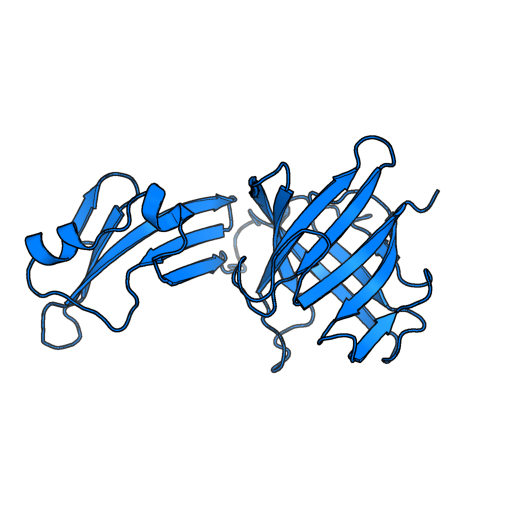1.00 92.38 132 PHE A O 1
ATOM 1037 N N . PRO A 1 133 ? 15.431 13.852 -12.008 1.00 93.56 133 PRO A N 1
ATOM 1038 C CA . PRO A 1 133 ? 16.776 13.288 -11.938 1.00 93.56 133 PRO A CA 1
ATOM 1039 C C . PRO A 1 133 ? 16.790 11.787 -11.645 1.00 93.56 133 PRO A C 1
ATOM 1041 O O . PRO A 1 133 ? 15.985 11.290 -10.854 1.00 93.56 133 PRO A O 1
ATOM 1044 N N . ASP A 1 134 ? 17.752 11.086 -12.245 1.00 94.62 134 ASP A N 1
ATOM 1045 C CA . ASP A 1 134 ? 17.987 9.669 -11.983 1.00 94.62 134 ASP A CA 1
ATOM 1046 C C . ASP A 1 134 ? 18.156 9.422 -10.479 1.00 94.62 134 ASP A C 1
ATOM 1048 O O . ASP A 1 134 ? 18.909 10.112 -9.786 1.00 94.62 134 ASP A O 1
ATOM 1052 N N . MET A 1 135 ? 17.442 8.422 -9.970 1.00 92.69 135 MET A N 1
ATOM 1053 C CA . MET A 1 135 ? 17.391 8.147 -8.539 1.00 92.69 135 MET A CA 1
ATOM 1054 C C . MET A 1 135 ? 17.125 6.674 -8.255 1.00 92.69 135 MET A C 1
ATOM 1056 O O . MET A 1 135 ? 16.434 5.994 -9.014 1.00 92.69 135 MET A O 1
ATOM 1060 N N . ASP A 1 136 ? 17.643 6.207 -7.122 1.00 93.00 136 ASP A N 1
ATOM 1061 C CA . ASP A 1 136 ? 17.467 4.840 -6.644 1.00 93.00 136 ASP A CA 1
ATOM 1062 C C . ASP A 1 136 ? 16.707 4.857 -5.317 1.00 93.00 136 ASP A C 1
ATOM 1064 O O . ASP A 1 136 ? 17.013 5.630 -4.406 1.00 93.00 136 ASP A O 1
ATOM 1068 N N . ILE A 1 137 ? 15.699 3.997 -5.210 1.00 91.62 137 ILE A N 1
ATOM 1069 C CA . ILE A 1 137 ? 14.887 3.809 -4.012 1.00 91.62 137 ILE A CA 1
ATOM 1070 C C . ILE A 1 137 ? 14.949 2.342 -3.623 1.00 91.62 137 ILE A C 1
ATOM 1072 O O . ILE A 1 137 ? 14.816 1.467 -4.471 1.00 91.62 137 ILE A O 1
ATOM 1076 N N . ASN A 1 138 ? 15.100 2.073 -2.331 1.00 91.94 138 ASN A N 1
ATOM 1077 C CA . ASN A 1 138 ? 14.934 0.735 -1.789 1.00 91.94 138 ASN A CA 1
ATOM 1078 C C . ASN A 1 138 ? 13.759 0.740 -0.821 1.00 91.94 138 ASN A C 1
ATOM 1080 O O . ASN A 1 138 ? 13.708 1.556 0.102 1.00 91.94 138 ASN A O 1
ATOM 1084 N N . PHE A 1 139 ? 12.842 -0.196 -1.022 1.00 91.94 139 PHE A N 1
ATOM 1085 C CA . PHE A 1 139 ? 11.738 -0.448 -0.117 1.00 91.94 139 PHE A CA 1
ATOM 1086 C C . PHE A 1 139 ? 11.956 -1.759 0.621 1.00 91.94 139 PHE A C 1
ATOM 1088 O O . PHE A 1 139 ? 12.256 -2.773 0.001 1.00 91.94 139 PHE A O 1
ATOM 1095 N N . ARG A 1 140 ? 11.741 -1.779 1.933 1.00 91.69 140 ARG A N 1
ATOM 1096 C CA . ARG A 1 140 ? 11.610 -3.035 2.677 1.00 91.69 140 ARG A CA 1
ATOM 1097 C C . ARG A 1 140 ? 10.172 -3.522 2.615 1.00 91.69 140 ARG A C 1
ATOM 1099 O O . ARG A 1 140 ? 9.266 -2.765 2.957 1.00 91.69 140 ARG A O 1
ATOM 1106 N N . CYS A 1 141 ? 9.969 -4.774 2.230 1.00 92.62 141 CYS A N 1
ATOM 1107 C CA . CYS A 1 141 ? 8.651 -5.392 2.228 1.00 92.62 141 CYS A CA 1
ATOM 1108 C C . CYS A 1 141 ? 8.213 -5.716 3.661 1.00 92.62 141 CYS A C 1
ATOM 1110 O O . CYS A 1 141 ? 8.953 -6.319 4.435 1.00 92.62 141 CYS A O 1
ATOM 1112 N N . LEU A 1 142 ? 7.018 -5.257 4.038 1.00 92.44 142 LEU A N 1
ATOM 1113 C CA . LEU A 1 142 ? 6.461 -5.451 5.383 1.00 92.44 142 LEU A CA 1
ATOM 1114 C C . LEU A 1 142 ? 5.412 -6.562 5.428 1.00 92.44 142 LEU A C 1
ATOM 1116 O O . LEU A 1 142 ? 5.158 -7.124 6.495 1.00 92.44 142 LEU A O 1
ATOM 1120 N N . GLY A 1 143 ? 4.830 -6.879 4.276 1.00 93.06 143 GLY A N 1
ATOM 1121 C CA . GLY A 1 143 ? 3.864 -7.949 4.090 1.00 93.06 143 GLY A CA 1
ATOM 1122 C C . GLY A 1 143 ? 2.877 -7.613 2.984 1.00 93.06 143 GLY A C 1
ATOM 1123 O O . GLY A 1 143 ? 2.840 -6.488 2.477 1.00 93.06 143 GLY A O 1
ATOM 1124 N N . ASP A 1 144 ? 2.071 -8.601 2.635 1.00 95.00 144 ASP A N 1
ATOM 1125 C CA . ASP A 1 144 ? 1.021 -8.492 1.639 1.00 95.00 144 ASP A CA 1
ATOM 1126 C C . ASP A 1 144 ? -0.205 -9.304 2.077 1.00 95.00 144 ASP A C 1
ATOM 1128 O O . ASP A 1 144 ? -0.101 -10.208 2.908 1.00 95.00 144 ASP A O 1
ATOM 1132 N N . TRP A 1 145 ? -1.384 -8.942 1.579 1.00 94.81 145 TRP A N 1
ATOM 1133 C CA . TRP A 1 145 ? -2.637 -9.612 1.928 1.00 94.81 145 TRP A CA 1
ATOM 1134 C C . TRP A 1 145 ? -3.653 -9.513 0.797 1.00 94.81 145 TRP A C 1
ATOM 1136 O O . TRP A 1 145 ? -3.509 -8.721 -0.134 1.00 94.81 145 TRP A O 1
ATOM 1146 N N . GLU A 1 146 ? -4.690 -10.339 0.871 1.00 93.38 146 GLU A N 1
ATOM 1147 C CA . GLU A 1 146 ? -5.735 -10.382 -0.148 1.00 93.38 146 GLU A CA 1
ATOM 1148 C C . GLU A 1 146 ? -6.548 -9.085 -0.184 1.00 93.38 146 GLU A C 1
ATOM 1150 O O . GLU A 1 146 ? -6.973 -8.550 0.846 1.00 93.38 146 GLU A O 1
ATOM 1155 N N . GLY A 1 147 ? -6.739 -8.574 -1.398 1.00 89.50 147 GLY A N 1
ATOM 1156 C CA . GLY A 1 147 ? -7.687 -7.520 -1.712 1.00 89.50 147 GLY A CA 1
ATOM 1157 C C . GLY A 1 147 ? -8.920 -8.069 -2.422 1.00 89.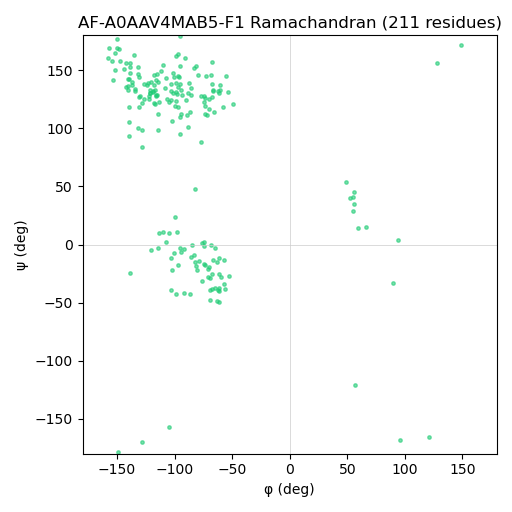50 147 GLY A C 1
ATOM 1158 O O . GLY A 1 147 ? -9.283 -9.234 -2.287 1.00 89.50 147 GLY A O 1
ATOM 1159 N N . THR A 1 148 ? -9.601 -7.203 -3.166 1.00 84.56 148 THR A N 1
ATOM 1160 C CA . THR A 1 148 ? -10.756 -7.579 -3.989 1.00 84.56 148 THR A CA 1
ATOM 1161 C C . THR A 1 148 ? -10.307 -7.949 -5.406 1.00 84.56 148 THR A C 1
ATOM 1163 O O . THR A 1 148 ? -9.228 -7.563 -5.837 1.00 84.56 148 THR A O 1
ATOM 1166 N N . ASN A 1 149 ? -11.127 -8.686 -6.165 1.00 83.50 149 ASN A N 1
ATOM 1167 C CA . ASN A 1 149 ? -10.906 -8.942 -7.602 1.00 83.50 149 ASN A CA 1
ATOM 1168 C C . ASN A 1 149 ? -9.530 -9.550 -7.962 1.00 83.50 149 ASN A C 1
ATOM 1170 O O . ASN A 1 149 ? -8.915 -9.157 -8.959 1.00 83.50 149 ASN A O 1
ATOM 1174 N N . ASN A 1 150 ? -9.052 -10.502 -7.150 1.00 84.62 150 ASN A N 1
ATOM 1175 C CA . ASN A 1 150 ? -7.725 -11.133 -7.253 1.00 84.62 150 ASN A CA 1
ATOM 1176 C C . ASN A 1 150 ? -6.535 -10.160 -7.149 1.00 84.62 150 ASN A C 1
ATOM 1178 O O . ASN A 1 150 ? -5.404 -10.536 -7.459 1.00 84.62 150 ASN A O 1
ATOM 1182 N N . ASP A 1 151 ? -6.773 -8.930 -6.697 1.00 92.62 151 ASP A N 1
ATOM 1183 C CA . ASP A 1 151 ? -5.714 -7.993 -6.346 1.00 92.62 151 ASP A CA 1
ATOM 1184 C C . ASP A 1 151 ? -5.195 -8.279 -4.951 1.00 92.62 151 ASP A C 1
ATOM 1186 O O . ASP A 1 151 ? -5.894 -8.818 -4.088 1.00 92.62 151 ASP A O 1
ATOM 1190 N N . ARG A 1 152 ? -3.943 -7.902 -4.724 1.00 95.62 152 ARG A N 1
ATOM 1191 C CA . ARG A 1 152 ? -3.302 -8.038 -3.424 1.00 95.62 152 ARG A CA 1
ATOM 1192 C C . ARG A 1 152 ? -2.805 -6.686 -2.965 1.00 95.62 152 ARG A C 1
ATOM 1194 O O . ARG A 1 152 ? -2.272 -5.905 -3.748 1.00 95.62 152 ARG A O 1
ATOM 1201 N N . TYR A 1 153 ? -2.991 -6.411 -1.687 1.00 95.69 153 TYR A N 1
ATOM 1202 C CA . TYR A 1 153 ? -2.384 -5.264 -1.041 1.00 95.69 153 TYR A CA 1
ATOM 1203 C C . TYR A 1 153 ? -0.961 -5.596 -0.631 1.00 95.69 153 TYR A C 1
ATOM 1205 O O . TYR A 1 153 ? -0.634 -6.742 -0.342 1.00 95.69 153 TYR A O 1
ATOM 1213 N N . LEU A 1 154 ? -0.132 -4.570 -0.579 1.00 95.31 154 LEU A N 1
ATOM 1214 C CA . LEU A 1 154 ? 1.294 -4.641 -0.321 1.00 95.31 154 LEU A CA 1
ATOM 1215 C C . LEU A 1 154 ? 1.650 -3.466 0.578 1.00 95.31 154 LEU A C 1
ATOM 1217 O O . LEU A 1 154 ? 1.274 -2.335 0.276 1.00 95.31 154 LEU A O 1
ATOM 1221 N N . ALA A 1 155 ? 2.418 -3.708 1.636 1.00 95.06 155 ALA A N 1
ATOM 1222 C CA . ALA A 1 155 ? 3.033 -2.624 2.386 1.00 95.06 155 ALA A CA 1
ATOM 1223 C C . ALA A 1 155 ? 4.553 -2.654 2.324 1.00 95.06 155 ALA A C 1
ATOM 1225 O O . ALA A 1 155 ? 5.206 -3.699 2.406 1.00 95.06 155 ALA A O 1
ATOM 1226 N N . LEU A 1 156 ? 5.100 -1.452 2.238 1.00 93.50 156 LEU A N 1
ATOM 1227 C CA . LEU A 1 156 ? 6.504 -1.172 2.030 1.00 93.50 156 LEU A CA 1
ATOM 1228 C C . LEU A 1 156 ? 6.979 -0.123 3.037 1.00 93.50 156 LEU A C 1
ATOM 1230 O O . LEU A 1 156 ? 6.219 0.742 3.472 1.00 93.50 156 LEU A O 1
ATOM 1234 N N . MET A 1 157 ? 8.262 -0.158 3.369 1.00 91.81 157 MET A N 1
ATOM 1235 C CA . MET A 1 157 ? 8.941 0.912 4.093 1.00 91.81 157 MET A CA 1
ATOM 1236 C C . MET A 1 157 ? 10.040 1.500 3.213 1.00 91.81 157 MET A C 1
ATOM 1238 O O . MET A 1 157 ? 10.960 0.781 2.829 1.00 91.81 157 MET A O 1
ATOM 1242 N N . ASP A 1 158 ? 9.971 2.797 2.929 1.00 90.44 158 ASP A N 1
ATOM 1243 C CA . ASP A 1 158 ? 11.033 3.533 2.240 1.00 90.44 158 ASP A CA 1
ATOM 1244 C C . ASP A 1 158 ? 12.282 3.620 3.134 1.00 90.44 158 ASP A C 1
ATOM 1246 O O . ASP A 1 158 ? 12.210 4.017 4.304 1.00 90.44 158 ASP A O 1
ATOM 1250 N N . LEU A 1 159 ? 13.431 3.206 2.591 1.00 88.31 159 LEU A N 1
ATOM 1251 C CA . LEU A 1 159 ? 14.710 3.161 3.301 1.00 88.31 159 LEU A CA 1
ATOM 1252 C C . LEU A 1 159 ? 15.546 4.439 3.158 1.00 88.31 159 LEU A C 1
ATOM 1254 O O . LEU A 1 159 ? 16.591 4.539 3.796 1.00 88.31 159 LEU A O 1
ATOM 1258 N N . ARG A 1 160 ? 15.106 5.428 2.371 1.00 82.06 160 ARG A N 1
ATOM 1259 C CA . ARG A 1 160 ? 15.847 6.689 2.157 1.00 82.06 160 ARG A CA 1
ATOM 1260 C C . ARG A 1 160 ? 15.794 7.657 3.347 1.00 82.06 160 ARG A C 1
ATOM 1262 O O . ARG A 1 160 ? 16.428 8.705 3.303 1.00 82.06 160 ARG A O 1
ATOM 1269 N N . GLY A 1 161 ? 15.085 7.301 4.419 1.00 65.12 161 GLY A N 1
ATOM 1270 C CA . GLY A 1 161 ? 14.933 8.121 5.623 1.00 65.12 161 GLY A CA 1
ATOM 1271 C C . GLY A 1 161 ? 13.650 8.955 5.620 1.00 65.12 161 GLY A C 1
ATOM 1272 O O . GLY A 1 161 ? 12.739 8.711 4.831 1.00 65.12 161 GLY A O 1
ATOM 1273 N N . VAL A 1 162 ? 13.546 9.904 6.554 1.00 59.94 162 VAL A N 1
ATOM 1274 C CA . VAL A 1 162 ? 12.399 10.822 6.647 1.00 59.94 162 VAL A CA 1
ATOM 1275 C C . VAL A 1 162 ? 12.565 11.889 5.565 1.00 59.94 162 VAL A C 1
ATOM 1277 O O . VAL A 1 162 ? 13.196 12.913 5.793 1.00 59.94 162 VAL A O 1
ATOM 1280 N N . ALA A 1 163 ? 12.059 11.624 4.362 1.00 58.91 163 ALA A N 1
ATOM 1281 C CA . ALA A 1 163 ? 11.786 12.694 3.411 1.00 58.91 163 ALA A CA 1
ATOM 1282 C C . ALA A 1 163 ? 10.536 13.436 3.905 1.00 58.91 163 ALA A C 1
ATOM 1284 O O . ALA A 1 163 ? 9.522 12.786 4.158 1.00 58.91 163 ALA A O 1
ATOM 1285 N N . GLU A 1 164 ? 10.597 14.760 4.067 1.00 57.94 164 GLU A N 1
ATOM 1286 C CA . GLU A 1 164 ? 9.464 15.536 4.607 1.00 57.94 164 GLU A CA 1
ATOM 1287 C C . GLU A 1 164 ? 8.204 15.439 3.727 1.00 57.94 164 GLU A C 1
ATOM 1289 O O . GLU A 1 164 ? 7.087 15.499 4.235 1.00 57.94 164 GLU A O 1
ATOM 1294 N N . ASP A 1 165 ? 8.379 15.167 2.430 1.00 67.12 165 ASP A N 1
ATOM 1295 C CA . ASP A 1 165 ? 7.296 15.207 1.441 1.00 67.12 165 ASP A CA 1
ATOM 1296 C C . ASP A 1 165 ? 6.621 13.852 1.176 1.00 67.12 165 ASP A C 1
ATOM 1298 O O . ASP A 1 165 ? 5.649 13.784 0.418 1.00 67.12 165 ASP A O 1
ATOM 1302 N N . LYS A 1 166 ? 7.132 12.741 1.732 1.00 70.81 166 LYS A N 1
ATOM 1303 C CA . LYS A 1 166 ? 6.577 11.401 1.465 1.00 70.81 166 LYS A CA 1
ATOM 1304 C C . LYS A 1 166 ? 6.464 10.546 2.727 1.00 70.81 166 LYS A C 1
ATOM 1306 O O . LYS A 1 166 ? 7.410 10.460 3.507 1.00 70.81 166 LYS A O 1
ATOM 1311 N N . PRO A 1 167 ? 5.345 9.818 2.908 1.00 82.06 167 PRO A N 1
ATOM 1312 C CA . PRO A 1 167 ? 5.204 8.894 4.023 1.00 82.06 167 PRO A CA 1
ATOM 1313 C C . PRO A 1 167 ? 6.263 7.790 3.942 1.00 82.06 167 PRO A C 1
ATOM 1315 O O . PRO A 1 167 ? 6.427 7.142 2.909 1.00 82.06 167 PRO A O 1
ATOM 1318 N N . ARG A 1 168 ? 6.964 7.548 5.054 1.00 88.38 168 ARG A N 1
ATOM 1319 C CA . ARG A 1 168 ? 7.968 6.477 5.163 1.00 88.38 168 ARG A CA 1
ATOM 1320 C C . ARG A 1 168 ? 7.362 5.087 4.957 1.00 88.38 168 ARG A C 1
ATOM 1322 O O . ARG A 1 168 ? 7.998 4.215 4.374 1.00 88.38 168 ARG A O 1
ATOM 1329 N N . PHE A 1 169 ? 6.150 4.874 5.458 1.00 91.62 169 PHE A N 1
ATOM 1330 C CA . PHE A 1 169 ? 5.384 3.654 5.229 1.00 91.62 169 PHE A CA 1
ATOM 1331 C C . PHE A 1 169 ? 4.475 3.867 4.028 1.00 91.62 169 PHE A C 1
ATOM 1333 O O . PHE A 1 169 ? 3.752 4.855 3.965 1.00 91.62 169 PHE A O 1
ATOM 1340 N N . ARG A 1 170 ? 4.524 2.952 3.070 1.00 92.56 170 ARG A N 1
ATOM 1341 C CA . ARG A 1 170 ? 3.763 3.025 1.826 1.00 92.56 170 ARG A CA 1
ATOM 1342 C C . ARG A 1 170 ? 2.828 1.831 1.779 1.00 92.56 170 ARG A C 1
ATOM 1344 O O . ARG A 1 170 ? 3.258 0.717 2.079 1.00 92.56 170 ARG A O 1
ATOM 1351 N N . CYS A 1 171 ? 1.591 2.051 1.360 1.00 94.19 171 CYS A N 1
ATOM 1352 C CA . CYS A 1 171 ? 0.715 0.963 0.954 1.00 94.19 171 CYS A CA 1
ATOM 1353 C C . CYS A 1 171 ? 0.450 1.032 -0.548 1.00 94.19 171 CYS A C 1
ATOM 1355 O O . CYS A 1 171 ? 0.430 2.112 -1.137 1.00 94.19 171 CYS A O 1
ATOM 1357 N N . GLY A 1 172 ? 0.248 -0.126 -1.159 1.00 94.94 172 GLY A N 1
ATOM 1358 C CA . GLY A 1 172 ? -0.067 -0.262 -2.565 1.00 94.94 172 GLY A CA 1
ATOM 1359 C C . GLY A 1 172 ? -0.926 -1.476 -2.860 1.00 94.94 172 GLY A C 1
ATOM 1360 O O . GLY A 1 172 ? -1.233 -2.280 -1.978 1.00 94.94 172 GLY A O 1
ATOM 1361 N N . MET A 1 173 ? -1.292 -1.598 -4.127 1.00 95.56 173 MET A N 1
ATOM 1362 C CA . MET A 1 173 ? -1.922 -2.779 -4.698 1.00 95.56 173 MET A CA 1
ATOM 1363 C C . MET A 1 173 ? -1.012 -3.348 -5.777 1.00 95.56 173 MET A C 1
ATOM 1365 O O . MET A 1 173 ? -0.343 -2.600 -6.490 1.00 95.56 173 MET A O 1
ATOM 1369 N N . TYR A 1 174 ? -1.005 -4.667 -5.921 1.00 94.25 174 TYR A N 1
ATOM 1370 C CA . TYR A 1 174 ? -0.332 -5.329 -7.022 1.00 94.25 174 TYR A CA 1
ATOM 1371 C C . TYR A 1 174 ? -1.154 -6.488 -7.584 1.00 94.25 174 TYR A C 1
ATOM 1373 O O . TYR A 1 174 ? -1.994 -7.082 -6.902 1.00 94.25 174 TYR A O 1
ATOM 1381 N N . ARG A 1 175 ? -0.877 -6.809 -8.848 1.00 93.62 175 ARG A N 1
ATOM 1382 C CA . ARG A 1 175 ? -1.397 -7.982 -9.553 1.00 93.62 175 ARG A CA 1
ATOM 1383 C C . ARG A 1 175 ? -0.306 -8.546 -10.446 1.00 93.62 175 ARG A C 1
ATOM 1385 O O . ARG A 1 175 ? 0.363 -7.798 -11.155 1.00 93.62 175 ARG A O 1
ATOM 1392 N N . VAL A 1 176 ? -0.162 -9.866 -10.433 1.00 90.25 176 VAL A N 1
ATOM 1393 C CA . VAL A 1 176 ? 0.705 -10.588 -11.365 1.00 90.25 176 VAL A CA 1
ATOM 1394 C C . VAL A 1 176 ? -0.175 -11.234 -12.426 1.00 90.25 176 VAL A C 1
ATOM 1396 O O . VAL A 1 176 ? -1.097 -11.975 -12.094 1.00 90.25 176 VAL A O 1
ATOM 1399 N N . ASP A 1 177 ? 0.093 -10.939 -13.695 1.00 89.00 177 ASP A N 1
ATOM 1400 C CA . ASP A 1 177 ? -0.516 -11.644 -14.817 1.00 89.00 177 ASP A CA 1
ATOM 1401 C C . ASP A 1 177 ? 0.054 -13.074 -14.866 1.00 89.00 177 ASP A C 1
ATOM 1403 O O . ASP A 1 177 ? 1.261 -13.234 -15.077 1.00 89.00 177 ASP A O 1
ATOM 1407 N N . PRO A 1 178 ? -0.769 -14.119 -14.673 1.00 86.50 178 PRO A N 1
ATOM 1408 C CA . PRO A 1 178 ? -0.284 -15.494 -14.617 1.00 86.50 178 PRO A CA 1
ATOM 1409 C C . PRO A 1 178 ? 0.187 -16.025 -15.979 1.00 86.50 178 PRO A C 1
ATOM 1411 O O . PRO A 1 178 ? 0.946 -16.989 -16.016 1.00 86.50 178 PRO A O 1
ATOM 1414 N N . LEU A 1 179 ? -0.254 -15.427 -17.091 1.00 87.94 179 LEU A N 1
ATOM 1415 C CA . LEU A 1 179 ? 0.101 -15.854 -18.444 1.00 87.94 179 LEU A CA 1
ATOM 1416 C C . LEU A 1 179 ? 1.406 -15.209 -18.903 1.00 87.94 179 LEU A C 1
ATOM 1418 O O . LEU A 1 179 ? 2.244 -15.871 -19.510 1.00 87.94 179 LEU A O 1
ATOM 1422 N N . THR A 1 180 ? 1.578 -13.914 -18.633 1.00 86.94 180 THR A N 1
ATOM 1423 C CA . THR A 1 180 ? 2.735 -13.156 -19.135 1.00 86.94 180 THR A CA 1
ATOM 1424 C C . THR A 1 180 ? 3.810 -12.906 -18.080 1.00 86.94 180 THR A C 1
ATOM 1426 O O . THR A 1 180 ? 4.876 -12.394 -18.416 1.00 86.94 180 THR A O 1
ATOM 1429 N N . GLY A 1 181 ? 3.521 -13.157 -16.800 1.00 85.38 181 GLY A N 1
ATOM 1430 C CA . GLY A 1 181 ? 4.391 -12.801 -15.675 1.00 85.38 181 GLY A CA 1
ATOM 1431 C C . GLY A 1 181 ? 4.551 -11.291 -15.467 1.00 85.38 181 GLY A C 1
ATOM 1432 O O . GLY A 1 181 ? 5.477 -10.864 -14.783 1.00 85.38 181 GLY A O 1
ATOM 1433 N N . ARG A 1 182 ? 3.685 -10.468 -16.080 1.00 87.25 182 ARG A N 1
ATOM 1434 C CA . ARG A 1 182 ? 3.734 -9.006 -15.926 1.00 87.25 182 ARG A CA 1
ATOM 1435 C C . ARG A 1 182 ? 3.238 -8.633 -14.543 1.00 87.25 182 ARG A C 1
ATOM 1437 O O . ARG A 1 182 ? 2.309 -9.252 -14.034 1.00 87.25 182 ARG A O 1
ATOM 1444 N N . VAL A 1 183 ? 3.829 -7.598 -13.963 1.00 89.94 183 VAL A N 1
ATOM 1445 C CA . VAL A 1 183 ? 3.462 -7.131 -12.628 1.00 89.94 183 VAL A CA 1
ATOM 1446 C C . VAL A 1 183 ? 2.929 -5.712 -12.738 1.00 89.94 183 VAL A C 1
ATOM 1448 O O . VAL A 1 183 ? 3.615 -4.801 -13.203 1.00 89.94 183 VAL A O 1
ATOM 1451 N N . PHE A 1 184 ? 1.695 -5.531 -12.294 1.00 91.50 184 PHE A N 1
ATOM 1452 C CA . PHE A 1 184 ? 1.074 -4.227 -12.125 1.00 91.50 184 PHE A CA 1
ATOM 1453 C C . PHE A 1 184 ? 1.204 -3.840 -10.663 1.00 91.50 184 PHE A C 1
ATOM 1455 O O . PHE A 1 184 ? 0.886 -4.657 -9.797 1.00 91.50 184 PHE A O 1
ATOM 1462 N N . VAL A 1 185 ? 1.697 -2.637 -10.390 1.00 92.69 185 VAL A N 1
ATOM 1463 C CA . VAL A 1 185 ? 1.820 -2.113 -9.031 1.00 92.69 185 VAL A CA 1
ATOM 1464 C C . VAL A 1 185 ? 1.373 -0.663 -9.030 1.00 92.69 185 VAL A C 1
ATOM 1466 O O . VAL A 1 185 ? 1.732 0.109 -9.915 1.00 92.69 185 VAL A O 1
ATOM 1469 N N . SER A 1 186 ? 0.650 -0.276 -7.991 1.00 93.50 186 SER A N 1
ATOM 1470 C CA . SER A 1 186 ? 0.329 1.115 -7.708 1.00 93.50 186 SER A CA 1
ATOM 1471 C C . SER A 1 186 ? 0.461 1.388 -6.215 1.00 93.50 186 SER A C 1
ATOM 1473 O O . SER A 1 186 ? 0.243 0.501 -5.387 1.00 93.50 186 SER A O 1
ATOM 1475 N N . LEU A 1 187 ? 0.856 2.607 -5.856 1.00 93.44 187 LEU A N 1
ATOM 1476 C CA . LEU A 1 187 ? 1.007 3.049 -4.472 1.00 93.44 187 LEU A CA 1
ATOM 1477 C C . LEU A 1 187 ? 0.006 4.162 -4.152 1.00 93.44 187 LEU A C 1
ATOM 1479 O O . LEU A 1 187 ? -0.326 4.990 -5.001 1.00 93.44 187 LEU A O 1
ATOM 1483 N N . SER A 1 188 ? -0.452 4.164 -2.903 1.00 92.94 188 SER A N 1
ATOM 1484 C CA . SER A 1 188 ? -1.290 5.204 -2.308 1.00 92.94 188 SER A CA 1
ATOM 1485 C C . SER A 1 188 ? -0.526 6.520 -2.144 1.00 92.94 188 SER A C 1
ATOM 1487 O O . SER A 1 188 ? 0.707 6.542 -2.054 1.00 92.94 188 SER A O 1
ATOM 1489 N N . ALA A 1 189 ? -1.272 7.623 -2.065 1.00 90.06 189 ALA A N 1
ATOM 1490 C CA . ALA A 1 189 ? -0.722 8.940 -1.747 1.00 90.06 189 ALA A CA 1
ATOM 1491 C C . ALA A 1 189 ? -0.208 9.030 -0.298 1.00 90.06 189 ALA A C 1
ATOM 1493 O O . ALA A 1 189 ? 0.680 9.831 -0.001 1.00 90.06 189 ALA A O 1
ATOM 1494 N N . ASP A 1 190 ? -0.752 8.209 0.603 1.00 89.88 190 ASP A N 1
ATOM 1495 C CA . ASP A 1 190 ? -0.408 8.185 2.022 1.00 89.88 190 ASP A CA 1
ATOM 1496 C C . ASP A 1 190 ? -0.048 6.767 2.520 1.00 89.88 190 ASP A C 1
ATOM 1498 O O . ASP A 1 190 ? 0.145 5.826 1.747 1.00 89.88 190 ASP A O 1
ATOM 1502 N N . SER A 1 191 ? 0.072 6.607 3.840 1.00 90.81 191 SER A N 1
ATOM 1503 C CA . SER A 1 191 ? 0.359 5.316 4.478 1.00 90.81 191 SER A CA 1
ATOM 1504 C C . SER A 1 191 ? -0.853 4.371 4.538 1.00 90.81 191 SER A C 1
ATOM 1506 O O . SER A 1 191 ? -0.746 3.300 5.133 1.00 90.81 191 SER A O 1
ATOM 1508 N N . THR A 1 192 ? -2.015 4.757 4.013 1.00 91.25 192 THR A N 1
ATOM 1509 C CA . THR A 1 192 ? -3.244 3.949 3.985 1.00 91.25 192 THR A CA 1
ATOM 1510 C C . THR A 1 192 ? -3.394 3.235 2.647 1.00 91.25 192 THR A C 1
ATOM 1512 O O . THR A 1 192 ? -2.745 3.595 1.668 1.00 91.25 192 THR A O 1
ATOM 1515 N N . CYS A 1 193 ? -4.263 2.229 2.576 1.00 89.81 193 CYS A N 1
ATOM 1516 C CA . CYS A 1 193 ? -4.434 1.413 1.369 1.00 89.81 193 CYS A CA 1
ATOM 1517 C C . CYS A 1 193 ? -5.655 1.819 0.528 1.00 89.81 193 CYS A C 1
ATOM 1519 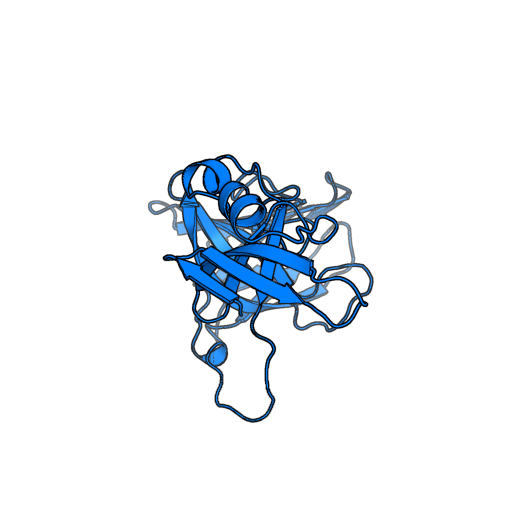O O . CYS A 1 193 ? -6.200 0.997 -0.209 1.00 89.81 193 CYS A O 1
ATOM 1521 N N . HIS A 1 194 ? -6.122 3.065 0.652 1.00 87.25 194 HIS A N 1
ATOM 1522 C CA . HIS A 1 194 ? -7.332 3.529 -0.035 1.00 87.25 194 HIS A CA 1
ATOM 1523 C C . HIS A 1 194 ? -7.232 4.947 -0.616 1.00 87.25 194 HIS A C 1
ATOM 1525 O O . HIS A 1 194 ? -7.956 5.258 -1.566 1.00 87.25 194 HIS A O 1
ATOM 1531 N N . ASN A 1 195 ? -6.367 5.815 -0.085 1.00 88.69 195 ASN A N 1
ATOM 1532 C CA . ASN A 1 195 ? -6.258 7.195 -0.550 1.00 88.69 195 ASN A CA 1
ATOM 1533 C C . ASN A 1 195 ? -5.597 7.276 -1.935 1.00 88.69 195 ASN A C 1
ATOM 1535 O O . ASN A 1 195 ? -4.408 7.011 -2.093 1.00 88.69 195 ASN A O 1
ATOM 1539 N N . GLN A 1 196 ? -6.378 7.657 -2.95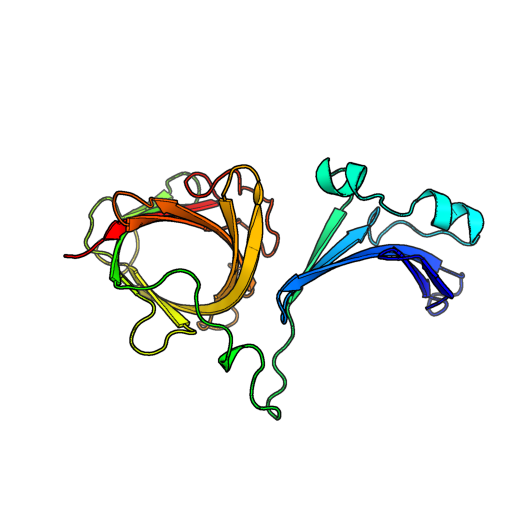1 1.00 88.12 196 GLN A N 1
ATOM 1540 C CA . GLN A 1 196 ? -5.924 7.693 -4.348 1.00 88.12 196 GLN A CA 1
ATOM 1541 C C . GLN A 1 196 ? -5.299 6.357 -4.786 1.00 88.12 196 GLN A C 1
ATOM 1543 O O . GLN A 1 196 ? -4.298 6.330 -5.490 1.00 88.12 196 GLN A O 1
ATOM 1548 N N . LEU A 1 197 ? -5.894 5.242 -4.351 1.00 91.06 197 LEU A N 1
ATOM 1549 C CA . LEU A 1 197 ? -5.500 3.889 -4.730 1.00 91.06 197 LEU A CA 1
ATOM 1550 C C . LEU A 1 197 ? -6.755 3.112 -5.141 1.00 91.06 197 LEU A C 1
ATOM 1552 O O . LEU A 1 197 ? -7.548 2.696 -4.293 1.00 91.06 197 LEU A O 1
ATOM 1556 N N . ARG A 1 198 ? -6.978 2.987 -6.454 1.00 90.94 198 ARG A N 1
ATOM 1557 C CA . ARG A 1 198 ? -8.201 2.407 -7.034 1.00 90.94 198 ARG A CA 1
ATOM 1558 C C . ARG A 1 198 ? -7.994 0.982 -7.530 1.00 90.94 198 ARG A C 1
ATOM 1560 O O . ARG A 1 198 ? -8.886 0.156 -7.369 1.00 90.94 198 ARG A O 1
ATOM 1567 N N . SER A 1 199 ? -6.844 0.707 -8.141 1.00 92.19 199 SER A N 1
ATOM 1568 C CA . SER A 1 199 ? -6.475 -0.613 -8.668 1.00 92.19 199 SER A CA 1
ATOM 1569 C C . SER A 1 199 ? -4.949 -0.737 -8.783 1.00 92.19 199 SER A C 1
ATOM 1571 O O . SER A 1 199 ? -4.273 0.292 -8.727 1.00 92.19 199 SER A O 1
ATOM 1573 N N . PRO A 1 200 ? -4.381 -1.932 -9.036 1.00 91.12 200 PRO A N 1
ATOM 1574 C CA . PRO A 1 200 ? -2.944 -2.111 -9.295 1.00 91.12 200 PRO A CA 1
ATOM 1575 C C . PRO A 1 200 ? -2.369 -1.301 -10.467 1.00 91.12 200 PRO A C 1
ATOM 1577 O O . PRO A 1 200 ? -1.156 -1.234 -10.614 1.00 91.12 200 PRO A O 1
ATOM 1580 N N . THR A 1 201 ? -3.216 -0.724 -11.323 1.00 90.75 201 THR A N 1
ATOM 1581 C CA . THR A 1 201 ? -2.819 0.110 -12.471 1.00 90.75 201 THR A CA 1
ATOM 1582 C C . THR A 1 201 ? -3.255 1.569 -12.338 1.00 90.75 201 THR A C 1
ATOM 1584 O O . THR A 1 201 ? -2.980 2.367 -13.227 1.00 90.75 201 THR A O 1
ATOM 1587 N N . ASP A 1 202 ? -3.984 1.907 -11.271 1.00 89.62 202 ASP A N 1
ATOM 1588 C CA . ASP A 1 202 ? -4.549 3.238 -11.039 1.00 89.62 202 ASP A CA 1
ATOM 1589 C C . ASP A 1 202 ? -4.410 3.601 -9.557 1.00 89.62 202 ASP A C 1
ATOM 1591 O O . ASP A 1 202 ? -5.235 3.235 -8.709 1.00 89.62 202 ASP A O 1
ATOM 1595 N N . GLY A 1 203 ? -3.318 4.293 -9.251 1.00 88.88 203 GLY A N 1
ATOM 1596 C CA . GLY A 1 203 ? -3.058 4.909 -7.959 1.00 88.88 203 GLY A CA 1
ATOM 1597 C C . GLY A 1 203 ? -2.208 6.175 -8.083 1.00 88.88 203 GLY A C 1
ATOM 1598 O O . GLY A 1 203 ? -1.819 6.571 -9.184 1.00 88.88 203 GLY A O 1
ATOM 1599 N N . TYR A 1 204 ? -1.896 6.799 -6.946 1.00 88.25 204 TYR A N 1
ATOM 1600 C CA . TYR A 1 204 ? -1.114 8.038 -6.880 1.00 88.25 204 TYR A CA 1
ATOM 1601 C C . TYR A 1 204 ? 0.257 7.915 -7.558 1.00 88.25 204 TYR A C 1
ATOM 1603 O O . TYR A 1 204 ? 0.701 8.838 -8.243 1.00 88.25 204 TYR A O 1
ATOM 1611 N N . GLU A 1 205 ? 0.905 6.759 -7.399 1.00 86.44 205 GLU A N 1
ATOM 1612 C CA . GLU A 1 205 ? 2.079 6.351 -8.172 1.00 86.44 205 GLU A CA 1
ATOM 1613 C C . GLU A 1 205 ? 1.760 5.025 -8.864 1.00 86.44 205 GLU A C 1
ATOM 1615 O O . GLU A 1 205 ? 1.378 4.069 -8.195 1.00 86.44 205 GLU A O 1
ATOM 1620 N N . SER A 1 206 ? 1.911 4.953 -10.187 1.00 86.25 206 SER A N 1
ATOM 1621 C CA . SER A 1 206 ? 1.518 3.781 -10.985 1.00 86.25 206 SER A CA 1
ATOM 1622 C C . SER A 1 206 ? 2.663 3.306 -11.893 1.00 86.25 206 SER A C 1
ATOM 1624 O O . SER A 1 206 ? 2.748 3.715 -13.055 1.00 86.25 206 SER A O 1
ATOM 1626 N N . PRO A 1 207 ? 3.600 2.487 -11.380 1.00 73.88 207 PRO A N 1
ATOM 1627 C CA . PRO A 1 207 ? 4.574 1.777 -12.206 1.00 73.88 207 PRO A CA 1
ATOM 1628 C C . PRO A 1 207 ? 3.945 0.598 -12.972 1.00 73.88 207 PRO A C 1
ATOM 1630 O O . PRO A 1 207 ? 3.501 -0.393 -12.393 1.00 73.88 207 PRO A O 1
ATOM 1633 N N . ASN A 1 208 ? 3.998 0.655 -14.302 1.00 75.94 208 ASN A N 1
ATOM 1634 C CA . ASN A 1 208 ? 3.614 -0.456 -15.175 1.00 75.94 208 ASN A CA 1
ATOM 1635 C C . ASN A 1 208 ? 4.859 -1.253 -15.560 1.00 75.94 208 ASN A C 1
ATOM 1637 O O . ASN A 1 208 ? 5.708 -0.755 -16.306 1.00 75.94 208 ASN A O 1
ATOM 1641 N N . SER A 1 209 ? 4.971 -2.477 -15.035 1.00 71.25 209 SER A N 1
ATOM 1642 C CA . SER A 1 209 ? 6.189 -3.281 -15.139 1.00 71.25 209 SER A CA 1
ATOM 1643 C C . SER A 1 209 ? 6.074 -4.391 -16.184 1.00 71.25 209 SER A C 1
ATOM 1645 O O . SER A 1 209 ? 5.083 -5.115 -16.282 1.00 71.25 209 SER A O 1
ATOM 1647 N N . TYR A 1 210 ? 7.152 -4.553 -16.938 1.00 71.19 210 TYR A N 1
ATOM 1648 C CA . TYR A 1 210 ? 7.355 -5.539 -17.984 1.00 71.19 210 TYR A CA 1
ATOM 1649 C C . TYR A 1 210 ? 8.543 -6.414 -17.597 1.00 71.19 210 TYR A C 1
ATOM 1651 O O . TYR A 1 210 ? 9.598 -5.917 -17.194 1.00 71.19 210 TYR A O 1
ATOM 1659 N N . THR A 1 211 ? 8.377 -7.726 -17.707 1.00 63.66 211 THR A N 1
ATOM 1660 C CA . THR A 1 211 ? 9.433 -8.695 -17.405 1.00 63.66 211 THR A CA 1
ATOM 1661 C C . THR A 1 211 ? 10.636 -8.465 -18.312 1.00 63.66 211 THR A C 1
ATOM 1663 O O . THR A 1 211 ? 10.478 -8.299 -19.523 1.00 63.66 211 THR A O 1
ATOM 1666 N N . ILE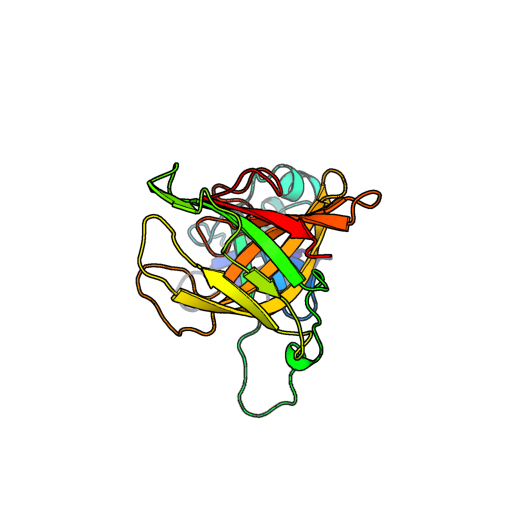 A 1 212 ? 11.835 -8.443 -17.730 1.00 58.34 212 ILE A N 1
ATOM 1667 C CA . ILE A 1 212 ? 13.078 -8.467 -18.503 1.00 58.34 212 ILE A CA 1
ATOM 1668 C C . ILE A 1 212 ? 13.405 -9.939 -18.755 1.00 58.34 212 ILE A C 1
ATOM 1670 O O . ILE A 1 212 ? 13.651 -10.673 -17.799 1.00 58.34 212 ILE A O 1
ATOM 1674 N N . SER A 1 213 ? 13.350 -10.359 -20.020 1.00 46.75 213 SER A N 1
ATOM 1675 C CA . SER A 1 213 ? 13.858 -11.657 -20.489 1.00 46.75 213 SER A CA 1
ATOM 1676 C C . SER A 1 213 ? 15.378 -11.703 -20.452 1.00 46.75 213 SER A C 1
ATOM 1678 O O . SER A 1 213 ? 15.970 -10.712 -20.947 1.00 46.75 213 SER A O 1
#